Protein 7NDY (pdb70)

Foldseek 3Di:
DPLLCVLLVDDQPFAFCCSQQLCHPQLSVLCVVVVRGGVVVLLVVCVVVVLDLVVSLVCSCVRRVRDNVSSCSRSSSSVSSVVVPD/DVLLVVLQPDPQPFAFCCSAQLCHPQLSVQCVVVPCGGVVSLLVVCVVVVLDLVVSLVVSCVRRVRDPVSSVRRSVSSVSNVVPPD/DCPPADQVRLVVLCVVVVPDDDGDDPVCVVVSVVVSVVVVVD

B-factor: mean 15.75, std 7.9, range [5.92, 67.35]

Organism: Homo sapiens (NCBI:txid9606)

Solvent-accessible surface area: 10554 Å² total

Nearest PDB structures (foldseek):
  7ndy-assembly1_G  TM=1.024E+00  e=4.308E-06  Homo sapiens
  6rpr-assembly1_G  TM=9.792E-01  e=1.943E-05  Homo sapiens
  6ghd-assembly2_H  TM=9.646E-01  e=2.242E-05  Homo sapiens
  2odg-assembly1_C  TM=9.484E-01  e=1.683E-05  Homo sapiens
  1jei-assembly1_A  TM=8.655E-01  e=8.152E-05  unclassified

InterPro domains:
  IPR004122 Barrier- to-autointegration factor, BAF [PF02961] (1-88)
  IPR004122 Barrier- to-autointegration factor, BAF [SM01023] (1-88)
  IPR036617 Barrier-to-autointegration factor, BAF superfamily [G3DSA:1.10.150.40] (2-89)
  IPR036617 Barrier-to-autointegration factor, BAF superfamily [SSF47798] (1-89)
  IPR051387 Barrier-to-autointegration factor [PTHR47507] (1-89)

Radius of gyration: 16.82 Å; Cα contacts (8 Å, |Δi|>4): 313; chains: 3; bounding box: 40×41×42 Å

Sequence (214 aa):
TQKHRRDFVAEPMGEKPVGSSLAGIGEVLGKKLEERGFDKAYVVLGQFLVLKKDEDLFREWLKKDDTAGANAKQSRDAFGALREWADAFLTQKHRDFVAEPMGEKPVGSSLAGIGEEVLGKKLEERGFDKAYVVLGQFLVLKKDEDLFREWLKDTAGANAKQSRDAFGALREWADAFLNYADLSDTELTTLLRRYNNIPHGPVVGSTRRLYEKKIFEYETQ

Structure (mmCIF, N/CA/C/O backbone):
data_7NDY
#
_entry.id   7NDY
#
_cell.length_a   33.05
_cell.length_b   40.628
_cell.length_c   43.224
_cell.angle_alpha   69.51
_cell.angle_beta   69.68
_cell.angle_gamma   85.03
#
_symmetry.space_group_name_H-M   'P 1'
#
loop_
_entity.id
_entity.type
_entity.pdbx_description
1 polymer 'Barrier-to-autointegration factor, N-terminally processed'
2 polymer Emerin
3 non-polymer '4-(2-HYDROXYETHYL)-1-PIPERAZINE ETHANESULFONIC ACID'
4 water water
#
loop_
_atom_site.group_PDB
_atom_site.id
_atom_site.type_symbol
_atom_site.label_atom_id
_atom_site.label_alt_id
_atom_site.label_comp_id
_atom_site.label_asym_id
_atom_site.label_entity_id
_atom_site.label_seq_id
_atom_site.pdbx_PDB_ins_code
_atom_site.Cartn_x
_atom_site.Cartn_y
_atom_site.Cartn_z
_atom_site.occupancy
_atom_site.B_iso_or_equiv
_atom_site.auth_seq_id
_atom_site.auth_comp_id
_atom_site.auth_asym_id
_atom_site.auth_atom_id
_atom_site.pdbx_PDB_model_num
ATOM 1 N N . THR A 1 2 ? -10.706 -24.5 -12.251 1 25.27 2 THR A N 1
ATOM 2 C CA . THR A 1 2 ? -9.731 -25.48 -12.73 1 24.78 2 THR A CA 1
ATOM 3 C C . THR A 1 2 ? -8.619 -24.845 -13.576 1 23.43 2 THR A C 1
ATOM 4 O O . THR A 1 2 ? -8.775 -23.728 -14.097 1 22.51 2 THR A O 1
ATOM 29 N N . GLN A 1 5 ? -9.681 -24.271 -17.218 1 17.34 5 GLN A N 1
ATOM 30 C CA . GLN A 1 5 ? -10.563 -23.104 -17.291 1 16.68 5 GLN A CA 1
ATOM 31 C C . GLN A 1 5 ? -9.785 -21.794 -17.176 1 14.7 5 GLN A C 1
ATOM 32 O O . GLN A 1 5 ? -10.059 -20.861 -17.933 1 14.68 5 GLN A O 1
ATOM 38 N N . LYS A 1 6 ? -8.806 -21.717 -16.261 1 13.25 6 LYS A N 1
ATOM 39 C CA . LYS A 1 6 ? -7.999 -20.495 -16.12 1 12.81 6 LYS A CA 1
ATOM 40 C C . LYS A 1 6 ? -7.181 -20.24 -17.375 1 10.91 6 LYS A C 1
ATOM 41 O O . LYS A 1 6 ? -7.046 -19.089 -17.797 1 10.33 6 LYS A O 1
ATOM 47 N N . HIS A 1 7 ? -6.635 -21.312 -17.971 1 10.53 7 HIS A N 1
ATOM 48 C CA . HIS A 1 7 ? -5.856 -21.196 -19.201 1 10.34 7 HIS A CA 1
ATOM 49 C C . HIS A 1 7 ? -6.772 -20.714 -20.33 1 10.95 7 HIS A C 1
ATOM 50 O O . HIS A 1 7 ? -6.442 -19.766 -21.031 1 11.42 7 HIS A O 1
ATOM 57 N N . ARG A 1 8 ? -7.921 -21.36 -20.499 1 10.59 8 ARG A N 1
ATOM 58 C CA A ARG A 1 8 ? -8.876 -20.983 -21.54 0.5 11.89 8 ARG A CA 1
ATOM 59 C CA B ARG A 1 8 ? -8.869 -20.988 -21.549 0.5 11.54 8 ARG A CA 1
ATOM 60 C C . ARG A 1 8 ? -9.323 -19.531 -21.384 1 12.64 8 ARG A C 1
ATOM 61 O O . ARG A 1 8 ? -9.292 -18.777 -22.351 1 13.52 8 ARG A O 1
ATOM 76 N N . ASP A 1 9 ? -9.669 -19.119 -20.158 1 12.86 9 ASP A N 1
ATOM 77 C CA . ASP A 1 9 ? -10.089 -17.729 -19.921 1 13.14 9 ASP A CA 1
ATOM 78 C C . ASP A 1 9 ? -8.98 -16.726 -20.166 1 13.02 9 ASP A C 1
ATOM 79 O O . ASP A 1 9 ? -9.248 -15.62 -20.647 1 12.51 9 ASP A O 1
ATOM 84 N N . PHE A 1 10 ? -7.73 -17.106 -19.857 1 12.26 10 PHE A N 1
ATOM 85 C CA . PHE A 1 10 ? -6.617 -16.187 -20.055 1 11.92 10 PHE A CA 1
ATOM 86 C C . PHE A 1 10 ? -6.275 -15.972 -21.528 1 11.62 10 PHE A C 1
ATOM 87 O O . PHE A 1 10 ? -6.031 -14.834 -21.968 1 10.98 10 PHE A O 1
ATOM 95 N N . VAL A 1 11 ? -6.233 -17.065 -22.301 1 11.45 11 VAL A N 1
ATOM 96 C CA . VAL A 1 11 ? -5.88 -16.998 -23.717 1 12.37 11 VAL A CA 1
ATOM 97 C C . VAL A 1 11 ? -7.05 -16.487 -24.611 1 12.55 11 VAL A C 1
ATOM 98 O O . VAL A 1 11 ? -6.834 -16.15 -25.765 1 12.99 11 VAL A O 1
ATOM 102 N N . ALA A 1 12 ? -8.269 -16.414 -24.077 1 12.02 12 ALA A N 1
ATOM 103 C CA . ALA A 1 12 ? -9.445 -16.033 -24.85 1 12.6 12 ALA A CA 1
ATOM 104 C C . ALA A 1 12 ? -9.531 -14.596 -25.228 1 12.4 12 ALA A C 1
ATOM 105 O O . ALA A 1 12 ? -10.364 -14.263 -26.074 1 13.39 12 ALA A O 1
ATOM 107 N N . GLU A 1 13 ? -8.8 -13.709 -24.524 1 11.19 13 GLU A N 1
ATOM 108 C CA . GLU A 1 13 ? -9.014 -12.29 -24.724 1 11.39 13 GLU A CA 1
ATOM 109 C C . GLU A 1 13 ? -7.794 -11.457 -24.328 1 11.1 13 GLU A C 1
ATOM 110 O O . GLU A 1 13 ? -6.899 -11.953 -23.657 1 10.37 13 GLU A O 1
ATOM 116 N N . PRO A 1 14 ? -7.709 -10.179 -24.743 1 12.01 14 PRO A N 1
ATOM 117 C CA . PRO A 1 14 ? -6.601 -9.324 -24.251 1 12.09 14 PRO A CA 1
ATOM 118 C C . PRO A 1 14 ? -6.563 -9.32 -22.722 1 11.72 14 PRO A C 1
ATOM 119 O O . PRO A 1 14 ? -7.627 -9.392 -22.089 1 12.14 14 PRO A O 1
ATOM 123 N N . MET A 1 15 ? -5.364 -9.303 -22.125 1 10.56 15 MET A N 1
ATOM 124 C CA . MET A 1 15 ? -5.246 -9.364 -20.682 1 10.26 15 MET A CA 1
ATOM 125 C C . MET A 1 15 ? -5.463 -8.02 -19.982 1 11.01 15 MET A C 1
ATOM 126 O O . MET A 1 15 ? -5.905 -8.008 -18.848 1 10.47 15 MET A O 1
ATOM 131 N N . GLY A 1 16 ? -5.185 -6.903 -20.663 1 11.48 16 GLY A N 1
ATOM 132 C CA . GLY A 1 16 ? -5.355 -5.562 -20.109 1 11.54 16 GLY A CA 1
ATOM 133 C C . GLY A 1 16 ? -4.743 -5.399 -18.734 1 12.05 16 GLY A C 1
ATOM 134 O O . GLY A 1 16 ? -3.559 -5.7 -18.53 1 12.17 16 GLY A O 1
ATOM 135 N N . GLU A 1 17 ? -5.581 -5.046 -17.772 1 11.68 17 GLU A N 1
ATOM 136 C CA . GLU A 1 17 ? -5.154 -4.844 -16.402 1 11.93 17 GLU A CA 1
ATOM 137 C C . GLU A 1 17 ? -5.448 -6.055 -15.502 1 11.39 17 GLU A C 1
ATOM 138 O O . GLU A 1 17 ? -5.538 -5.892 -14.29 1 10.92 17 GLU A O 1
ATOM 144 N N . LYS A 1 18 ? -5.567 -7.266 -16.076 1 10.69 18 LYS A N 1
ATOM 145 C CA . LYS A 1 18 ? -5.828 -8.468 -15.262 1 10.4 18 LYS A CA 1
ATOM 146 C C . LYS A 1 18 ? -4.713 -8.688 -14.251 1 11.07 18 LYS A C 1
ATOM 147 O O . LYS A 1 18 ? -3.55 -8.453 -14.565 1 10.14 18 LYS A O 1
ATOM 153 N N . PRO A 1 19 ? -5.065 -9.089 -13.02 1 11.8 19 PRO A N 1
ATOM 154 C CA . PRO A 1 19 ? -4.025 -9.311 -12.005 1 11.81 19 PRO A CA 1
ATOM 155 C C . PRO A 1 19 ? -3.19 -10.546 -12.344 1 11.38 19 PRO A C 1
ATOM 156 O O . PRO A 1 19 ? -3.609 -11.393 -13.139 1 11.25 19 PRO A O 1
ATOM 160 N N . VAL A 1 20 ? -1.998 -10.648 -11.739 1 11.01 20 VAL A N 1
ATOM 161 C CA . VAL A 1 20 ? -1.105 -11.772 -12.008 1 11.03 20 VAL A CA 1
ATOM 162 C C . VAL A 1 20 ? -1.766 -13.138 -11.705 1 10.94 20 VAL A C 1
ATOM 163 O O . VAL A 1 20 ? -1.528 -14.109 -12.413 1 11.06 20 VAL A O 1
ATOM 167 N N . GLY A 1 21 ? -2.677 -13.162 -10.739 1 10.42 21 GLY A N 1
ATOM 168 C CA . GLY A 1 21 ? -3.419 -14.365 -10.37 1 10.84 21 GLY A CA 1
ATOM 169 C C . GLY A 1 21 ? -4.349 -14.922 -11.434 1 10.95 21 GLY A C 1
ATOM 170 O O . GLY A 1 21 ? -4.801 -16.064 -11.314 1 11.49 21 GLY A O 1
ATOM 171 N N . SER A 1 22 ? -4.646 -14.148 -12.484 1 9.45 22 SER A N 1
ATOM 172 C CA A SER A 1 22 ? -5.482 -14.634 -13.593 0.5 9.23 22 SER A CA 1
ATOM 173 C CA B SER A 1 22 ? -5.481 -14.639 -13.591 0.5 9.62 22 SER A CA 1
ATOM 174 C C . SER A 1 22 ? -4.702 -15.617 -14.482 1 9.71 22 SER A C 1
ATOM 175 O O . SER A 1 22 ? -5.304 -16.376 -15.228 1 10.64 22 SER A O 1
ATOM 180 N N . LEU A 1 23 ? -3.368 -15.573 -14.429 1 9.9 23 LEU A N 1
ATOM 181 C CA . LEU A 1 23 ? -2.513 -16.441 -15.221 1 10.89 23 LEU A CA 1
ATOM 182 C C . LEU A 1 23 ? -2.65 -17.847 -14.689 1 10.47 23 LEU A C 1
ATOM 183 O O . LEU A 1 23 ? -2.481 -18.06 -13.481 1 9.95 23 LEU A O 1
ATOM 188 N N . ALA A 1 24 ? -2.902 -18.843 -15.584 1 10.4 24 ALA A N 1
ATOM 189 C CA . ALA A 1 24 ? -2.97 -20.25 -15.169 1 10.42 24 ALA A CA 1
ATOM 190 C C . ALA A 1 24 ? -1.628 -20.63 -14.508 1 10.28 24 ALA A C 1
ATOM 191 O O . ALA A 1 24 ? -0.594 -20.094 -14.913 1 9.75 24 ALA A O 1
ATOM 193 N N . GLY A 1 25 ? -1.674 -21.446 -13.465 1 10.42 25 GLY A N 1
ATOM 194 C CA . GLY A 1 25 ? -0.478 -21.815 -12.72 1 11 25 GLY A CA 1
ATOM 195 C C . GLY A 1 25 ? -0.109 -20.861 -11.609 1 11.22 25 GLY A C 1
ATOM 196 O O . GLY A 1 25 ? 0.75 -21.199 -10.786 1 11.63 25 GLY A O 1
ATOM 197 N N . ILE A 1 26 ? -0.716 -19.647 -11.574 1 10.29 26 ILE A N 1
ATOM 198 C CA . ILE A 1 26 ? -0.404 -18.664 -10.535 1 10.66 26 ILE A CA 1
ATOM 199 C C . ILE A 1 26 ? -1.467 -18.697 -9.45 1 12.36 26 ILE A C 1
ATOM 200 O O . ILE A 1 26 ? -2.501 -18.046 -9.569 1 12.52 26 ILE A O 1
ATOM 205 N N . GLY A 1 27 ? -1.242 -19.536 -8.444 1 13.38 27 GLY A N 1
ATOM 206 C CA . GLY A 1 27 ? -2.166 -19.623 -7.321 1 14.82 27 GLY A CA 1
ATOM 207 C C . GLY A 1 27 ? -1.902 -18.532 -6.288 1 16.07 27 GLY A C 1
ATOM 208 O O . GLY A 1 27 ? -1.191 -17.56 -6.566 1 16.55 27 GLY A O 1
ATOM 209 N N . GLU A 1 28 ? -2.446 -18.693 -5.069 1 16.32 28 GLU A N 1
ATOM 210 C CA . GLU A 1 28 ? -2.272 -17.712 -3.99 1 16.63 28 GLU A CA 1
ATOM 211 C C . GLU A 1 28 ? -0.79 -17.475 -3.61 1 16.05 28 GLU A C 1
ATOM 212 O O . GLU A 1 28 ? -0.354 -16.319 -3.541 1 15.67 28 GLU A O 1
ATOM 218 N N . VAL A 1 29 ? -0.021 -18.55 -3.379 1 16.28 29 VAL A N 1
ATOM 219 C CA . VAL A 1 29 ? 1.385 -18.449 -2.984 1 16.93 29 VAL A CA 1
ATOM 220 C C . VAL A 1 29 ? 2.255 -17.75 -4.053 1 16.61 29 VAL A C 1
ATOM 221 O O . VAL A 1 29 ? 2.936 -16.765 -3.747 1 16 29 VAL A O 1
ATOM 225 N N . LEU A 1 30 ? 2.205 -18.254 -5.294 1 16.57 30 LEU A N 1
ATOM 226 C CA . LEU A 1 30 ? 2.964 -17.707 -6.432 1 17.35 30 LEU A CA 1
ATOM 227 C C . LEU A 1 30 ? 2.553 -16.284 -6.754 1 16.99 30 LEU A C 1
ATOM 228 O O . LEU A 1 30 ? 3.398 -15.471 -7.125 1 17.76 30 LEU A O 1
ATOM 233 N N . GLY A 1 31 ? 1.259 -16.009 -6.673 1 15.68 31 GLY A N 1
ATOM 234 C CA . GLY A 1 31 ? 0.723 -14.683 -6.944 1 15.48 31 GLY A CA 1
ATOM 235 C C . GLY A 1 31 ? 1.247 -13.689 -5.928 1 14.99 31 GLY A C 1
ATOM 236 O O . GLY A 1 31 ? 1.645 -12.583 -6.286 1 15.14 31 GLY A O 1
ATOM 237 N N . LYS A 1 32 ? 1.259 -14.09 -4.653 1 14.37 32 LYS A N 1
ATOM 238 C CA . LYS A 1 32 ? 1.777 -13.208 -3.594 1 14.68 32 LYS A CA 1
ATOM 239 C C . LYS A 1 32 ? 3.293 -12.956 -3.74 1 13.96 32 LYS A C 1
ATOM 240 O O . LYS A 1 32 ? 3.731 -11.819 -3.601 1 14.59 32 LYS A O 1
ATOM 246 N N . LYS A 1 33 ? 4.081 -13.991 -4.078 1 12.35 33 LYS A N 1
ATOM 247 C CA . LYS A 1 33 ? 5.523 -13.824 -4.284 1 11.57 33 LYS A CA 1
ATOM 248 C C . LYS A 1 33 ? 5.767 -12.914 -5.497 1 10.89 33 LYS A C 1
ATOM 249 O O . LYS A 1 33 ? 6.598 -12.008 -5.419 1 10.32 33 LYS A O 1
ATOM 255 N N . LEU A 1 34 ? 5.037 -13.166 -6.603 1 9.95 34 LEU A N 1
ATOM 256 C CA . LEU A 1 34 ? 5.132 -12.359 -7.826 1 9.47 34 LEU A CA 1
ATOM 257 C C . LEU A 1 34 ? 4.769 -10.901 -7.519 1 10.44 34 LEU A C 1
ATOM 258 O O . LEU A 1 34 ? 5.53 -10.006 -7.866 1 10.29 34 LEU A O 1
ATOM 263 N N . GLU A 1 35 ? 3.703 -10.67 -6.742 1 11.55 35 GLU A N 1
ATOM 264 C CA . GLU A 1 35 ? 3.306 -9.321 -6.335 1 12.62 35 GLU A CA 1
ATOM 265 C C . GLU A 1 35 ? 4.411 -8.65 -5.485 1 12.87 35 GLU A C 1
ATOM 266 O O . GLU A 1 35 ? 4.709 -7.485 -5.708 1 13.23 35 GLU A O 1
ATOM 272 N N . GLU A 1 36 ? 5.065 -9.401 -4.593 1 13.01 36 GLU A N 1
ATOM 273 C CA . GLU A 1 36 ? 6.168 -8.868 -3.774 1 13.41 36 GLU A CA 1
ATOM 274 C C . GLU A 1 36 ? 7.365 -8.439 -4.661 1 12.75 36 GLU A C 1
ATOM 275 O O . GLU A 1 36 ? 8.021 -7.435 -4.38 1 12.92 36 GLU A O 1
ATOM 281 N N . ARG A 1 37 ? 7.58 -9.143 -5.777 1 11.75 37 ARG A N 1
ATOM 282 C CA . ARG A 1 37 ? 8.648 -8.791 -6.707 1 11.64 37 ARG A CA 1
ATOM 283 C C . ARG A 1 37 ? 8.297 -7.632 -7.657 1 12.02 37 ARG A C 1
ATOM 284 O O . ARG A 1 37 ? 9.152 -7.192 -8.414 1 12.74 37 ARG A O 1
ATOM 292 N N . GLY A 1 38 ? 7.056 -7.177 -7.642 1 11.78 38 GLY A N 1
ATOM 293 C CA . GLY A 1 38 ? 6.621 -6.074 -8.49 1 11.9 38 GLY A CA 1
ATOM 294 C C . GLY A 1 38 ? 5.769 -6.485 -9.675 1 11.47 38 GLY A C 1
ATOM 295 O O . GLY A 1 38 ? 5.422 -5.632 -10.501 1 11.22 38 GLY A O 1
ATOM 296 N N . PHE A 1 39 ? 5.462 -7.805 -9.787 1 11.4 39 PHE A N 1
ATOM 297 C CA . PHE A 1 39 ? 4.63 -8.386 -10.838 1 11.7 39 PHE A CA 1
ATOM 298 C C . PHE A 1 39 ? 3.181 -8.395 -10.339 1 12.68 39 PHE A C 1
ATOM 299 O O . PHE A 1 39 ? 2.667 -9.436 -9.928 1 12.94 39 PHE A O 1
ATOM 307 N N . ASP A 1 40 ? 2.56 -7.208 -10.316 1 12.4 40 ASP A N 1
ATOM 308 C CA . ASP A 1 40 ? 1.193 -7.026 -9.834 1 13.28 40 ASP A CA 1
ATOM 309 C C . ASP A 1 40 ? 0.171 -7.459 -10.877 1 12.57 40 ASP A C 1
ATOM 310 O O . ASP A 1 40 ? -0.853 -8.047 -10.529 1 12.68 40 ASP A O 1
ATOM 315 N N . LYS A 1 41 ? 0.465 -7.194 -12.15 1 10.7 41 LYS A N 1
ATOM 316 C CA . LYS A 1 41 ? -0.447 -7.514 -13.239 1 10.03 41 LYS A CA 1
ATOM 317 C C . LYS A 1 41 ? 0.106 -8.604 -14.136 1 9.26 41 LYS A C 1
ATOM 318 O O . LYS A 1 41 ? 1.321 -8.718 -14.292 1 9.07 41 LYS A O 1
ATOM 324 N N . ALA A 1 42 ? -0.777 -9.34 -14.828 1 8.28 42 ALA A N 1
ATOM 325 C CA . ALA A 1 42 ? -0.326 -10.4 -15.728 1 8.08 42 ALA A CA 1
ATOM 326 C C . ALA A 1 42 ? 0.623 -9.848 -16.816 1 7.69 42 ALA A C 1
ATOM 327 O O . ALA A 1 42 ? 1.597 -10.52 -17.149 1 8.68 42 ALA A O 1
ATOM 329 N N . TYR A 1 43 ? 0.397 -8.6 -17.282 1 7.15 43 TYR A N 1
ATOM 330 C CA . TYR A 1 43 ? 1.254 -8.006 -18.308 1 8.17 43 TYR A CA 1
ATOM 331 C C . TYR A 1 43 ? 2.7 -7.883 -17.87 1 8.4 43 TYR A C 1
ATOM 332 O O . TYR A 1 43 ? 3.565 -7.877 -18.734 1 9.48 43 TYR A O 1
ATOM 341 N N . VAL A 1 44 ? 2.967 -7.695 -16.568 1 7.78 44 VAL A N 1
ATOM 342 C CA . VAL A 1 44 ? 4.368 -7.58 -16.118 1 7.9 44 VAL A CA 1
ATOM 343 C C . VAL A 1 44 ? 5.09 -8.923 -16.329 1 7.7 44 VAL A C 1
ATOM 344 O O . VAL A 1 44 ? 6.251 -8.94 -16.749 1 7.27 44 VAL A O 1
ATOM 348 N N . VAL A 1 45 ? 4.382 -10.035 -16.088 1 7.25 45 VAL A N 1
ATOM 349 C CA . VAL A 1 45 ? 4.946 -11.363 -16.309 1 8.31 45 VAL A CA 1
ATOM 350 C C . VAL A 1 45 ? 5.142 -11.592 -17.802 1 8.57 45 VAL A C 1
ATOM 351 O O . VAL A 1 45 ? 6.168 -12.133 -18.226 1 8.03 45 VAL A O 1
ATOM 355 N N . LEU A 1 46 ? 4.16 -11.135 -18.627 1 8.62 46 LEU A N 1
ATOM 356 C CA . LEU A 1 46 ? 4.265 -11.178 -20.072 1 8.47 46 LEU A CA 1
ATOM 357 C C . LEU A 1 46 ? 5.519 -10.414 -20.517 1 7.5 46 LEU A C 1
ATOM 358 O O . LEU A 1 46 ? 6.292 -10.956 -21.296 1 7.39 46 LEU A O 1
ATOM 363 N N . GLY A 1 47 ? 5.804 -9.266 -19.896 1 7.33 47 GLY A N 1
ATOM 364 C CA . GLY A 1 47 ? 7.018 -8.525 -20.214 1 6.66 47 GLY A CA 1
ATOM 365 C C . GLY A 1 47 ? 8.292 -9.351 -20.069 1 6.28 47 GLY A C 1
ATOM 366 O O . GLY A 1 47 ? 9.124 -9.352 -20.962 1 7.69 47 GLY A O 1
ATOM 367 N N . GLN A 1 48 ? 8.424 -10.093 -18.972 1 6.05 48 GLN A N 1
ATOM 368 C CA . GLN A 1 48 ? 9.593 -10.929 -18.692 1 6.68 48 GLN A CA 1
ATOM 369 C C . GLN A 1 48 ? 9.679 -12.094 -19.691 1 7.75 48 GLN A C 1
ATOM 370 O O . GLN A 1 48 ? 10.741 -12.365 -20.235 1 8.64 48 GLN A O 1
ATOM 376 N N . PHE A 1 49 ? 8.537 -12.681 -20.032 1 6.55 49 PHE A N 1
ATOM 377 C CA . PHE A 1 49 ? 8.434 -13.741 -21.029 1 6.15 49 PHE A CA 1
ATOM 378 C C . PHE A 1 49 ? 8.964 -13.22 -22.383 1 6.46 49 PHE A C 1
ATOM 379 O O . PHE A 1 49 ? 9.766 -13.869 -23.038 1 6.08 49 PHE A O 1
ATOM 387 N N . LEU A 1 50 ? 8.584 -11.992 -22.741 1 6.17 50 LEU A N 1
ATOM 388 C CA . LEU A 1 50 ? 9.05 -11.356 -23.985 1 6.32 50 LEU A CA 1
ATOM 389 C C . LEU A 1 50 ? 10.517 -10.946 -23.94 1 6.32 50 LEU A C 1
ATOM 390 O O . LEU A 1 50 ? 11.234 -11.159 -24.93 1 6.45 50 LEU A O 1
ATOM 395 N N . VAL A 1 51 ? 11 -10.358 -22.825 1 6.66 51 VAL A N 1
ATOM 396 C CA . VAL A 1 51 ? 12.422 -10.034 -22.709 1 8.8 51 VAL A CA 1
ATOM 397 C C . VAL A 1 51 ? 13.285 -11.324 -22.819 1 9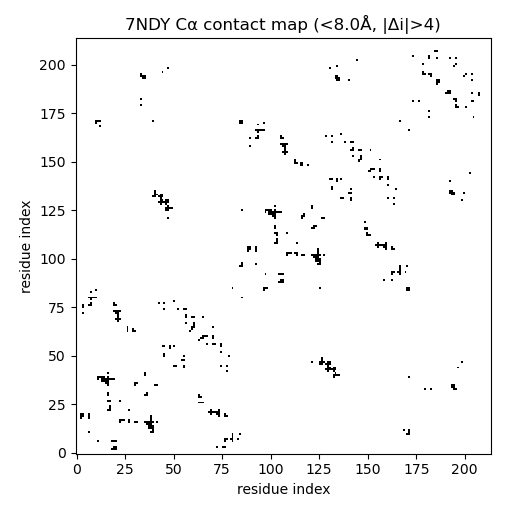.18 51 VAL A C 1
ATOM 398 O O . VAL A 1 51 ? 14.338 -11.309 -23.448 1 9.62 51 VAL A O 1
ATOM 402 N N . LEU A 1 52 ? 12.759 -12.448 -22.321 1 8.84 52 LEU A N 1
ATOM 403 C CA . LEU A 1 52 ? 13.413 -13.754 -22.449 1 9.22 52 LEU A CA 1
ATOM 404 C C . LEU A 1 52 ? 13.166 -14.444 -23.828 1 9.11 52 LEU A C 1
ATOM 405 O O . LEU A 1 52 ? 13.465 -15.634 -24.004 1 8.43 52 LEU A O 1
ATOM 410 N N . LYS A 1 53 ? 12.683 -13.665 -24.817 1 9.44 53 LYS A N 1
ATOM 411 C CA . LYS A 1 53 ? 12.401 -14.056 -26.199 1 10.1 53 LYS A CA 1
ATOM 412 C C . LYS A 1 53 ? 11.547 -15.295 -26.299 1 9.51 53 LYS A C 1
ATOM 413 O O . LYS A 1 53 ? 11.762 -16.138 -27.179 1 9.47 53 LYS A O 1
ATOM 419 N N . LYS A 1 54 ? 10.548 -15.38 -25.396 1 8.83 54 LYS A N 1
ATOM 420 C CA . LYS A 1 54 ? 9.555 -16.445 -25.353 1 9.2 54 LYS A CA 1
ATOM 421 C C . LYS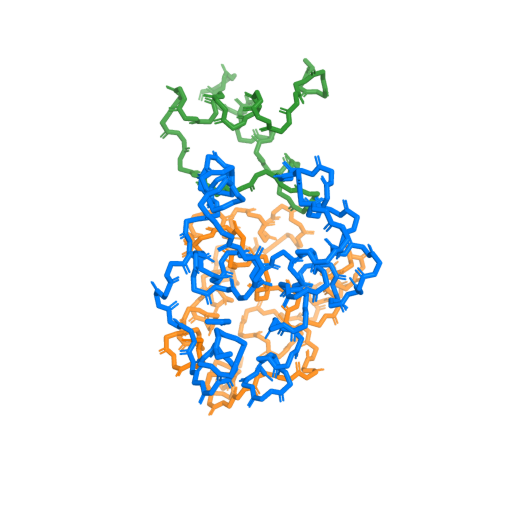 A 1 54 ? 10.173 -17.831 -25.163 1 9.19 54 LYS A C 1
ATOM 422 O O . LYS A 1 54 ? 9.544 -18.819 -25.53 1 9.33 54 LYS A O 1
ATOM 428 N N . ASP A 1 55 ? 11.413 -17.907 -24.626 1 9.09 55 ASP A N 1
ATOM 429 C CA . ASP A 1 55 ? 12.117 -19.181 -24.432 1 9.87 55 ASP A CA 1
ATOM 430 C C . ASP A 1 55 ? 11.545 -19.924 -23.22 1 9.67 55 ASP A C 1
ATOM 431 O O . ASP A 1 55 ? 11.549 -19.384 -22.117 1 10.15 55 ASP A O 1
ATOM 436 N N . GLU A 1 56 ? 11.03 -21.136 -23.435 1 7.96 56 GLU A N 1
ATOM 437 C CA . GLU A 1 56 ? 10.428 -21.92 -22.359 1 7.94 56 GLU A CA 1
ATOM 438 C C . GLU A 1 56 ? 11.4 -22.224 -21.255 1 7.98 56 GLU A C 1
ATOM 439 O O . GLU A 1 56 ? 11.093 -21.965 -20.098 1 7.6 56 GLU A O 1
ATOM 445 N N . ASP A 1 57 ? 12.58 -22.776 -21.594 1 8.02 57 ASP A N 1
ATOM 446 C CA . ASP A 1 57 ? 13.565 -23.127 -20.576 1 9.76 57 ASP A CA 1
ATOM 447 C C . ASP A 1 57 ? 13.949 -21.907 -19.741 1 9.42 57 ASP A C 1
ATOM 448 O O . ASP A 1 57 ? 13.85 -21.982 -18.543 1 9.47 57 ASP A O 1
ATOM 453 N N . LEU A 1 58 ? 14.252 -20.773 -20.385 1 7.93 58 LEU A N 1
ATOM 454 C CA . LEU A 1 58 ? 14.624 -19.571 -19.658 1 8.95 58 LEU A CA 1
ATOM 455 C C . LEU A 1 58 ? 13.523 -19.038 -18.774 1 8.62 58 LEU A C 1
ATOM 456 O O . LEU A 1 58 ? 13.801 -18.592 -17.664 1 9.63 58 LEU A O 1
ATOM 461 N N . PHE A 1 59 ? 12.284 -19.018 -19.277 1 7.74 59 PHE A N 1
ATOM 462 C CA . PHE A 1 59 ? 11.161 -18.478 -18.513 1 6.94 59 PHE A CA 1
ATOM 463 C C . PHE A 1 59 ? 10.837 -19.367 -17.325 1 6.83 59 PHE A C 1
ATOM 464 O O . PHE A 1 59 ? 10.611 -18.876 -16.206 1 6.57 59 PHE A O 1
ATOM 472 N N . ARG A 1 60 ? 10.819 -20.672 -17.563 1 6.18 60 ARG A N 1
ATOM 473 C CA . ARG A 1 60 ? 10.494 -21.62 -16.495 1 6.87 60 ARG A CA 1
ATOM 474 C C . ARG A 1 60 ? 11.557 -21.652 -15.433 1 8.48 60 ARG A C 1
ATOM 475 O O . ARG A 1 60 ? 11.222 -21.596 -14.254 1 9.02 60 ARG A O 1
ATOM 483 N N . GLU A 1 61 ? 12.845 -21.61 -15.817 1 8.98 61 GLU A N 1
ATOM 484 C CA . GLU A 1 61 ? 13.928 -21.564 -14.828 1 9.73 61 GLU A CA 1
ATOM 485 C C . GLU A 1 61 ? 13.822 -20.274 -14.01 1 10.03 61 GLU A C 1
ATOM 486 O O . GLU A 1 61 ? 13.956 -20.324 -12.78 1 10.95 61 GLU A O 1
ATOM 492 N N . TRP A 1 62 ? 13.546 -19.14 -14.69 1 8.5 62 TRP A N 1
ATOM 493 C CA . TRP A 1 62 ? 13.385 -17.854 -14.012 1 9.2 62 TRP A CA 1
ATOM 494 C C . TRP A 1 62 ? 12.225 -17.887 -13.005 1 9.58 62 TRP A C 1
ATOM 495 O O . TRP A 1 62 ? 12.405 -17.42 -11.891 1 9.36 62 TRP A O 1
ATOM 506 N N . LEU A 1 63 ? 11.051 -18.399 -13.399 1 10.5 63 LEU A N 1
ATOM 507 C CA . LEU A 1 63 ? 9.875 -18.453 -12.51 1 11.81 63 LEU A CA 1
ATOM 508 C C . LEU A 1 63 ? 10.091 -19.4 -11.328 1 12.8 63 LEU A C 1
ATOM 509 O O . LEU A 1 63 ? 9.707 -19.087 -10.187 1 12.76 63 LEU A O 1
ATOM 514 N N . LYS A 1 64 ? 10.728 -20.549 -11.587 1 13.19 64 LYS A N 1
ATOM 515 C CA A LYS A 1 64 ? 11.01 -21.495 -10.52 0.5 14.12 64 LYS A CA 1
ATOM 516 C CA B LYS A 1 64 ? 11.024 -21.498 -10.522 0.5 14.34 64 LYS A CA 1
ATOM 517 C C . LYS A 1 64 ? 11.964 -20.889 -9.494 1 15.41 64 LYS A C 1
ATOM 518 O O . LYS A 1 64 ? 11.683 -20.953 -8.312 1 16.53 64 LYS A O 1
ATOM 529 N N . ASP A 1 65 ? 13.07 -20.279 -9.947 1 16.22 65 ASP A N 1
ATOM 530 C CA A ASP A 1 65 ? 14.084 -19.708 -9.061 0.5 17.51 65 ASP A CA 1
ATOM 531 C CA B ASP A 1 65 ? 14.062 -19.731 -9.032 0.5 17.73 65 ASP A CA 1
ATOM 532 C C . ASP A 1 65 ? 13.642 -18.423 -8.354 1 18.79 65 ASP A C 1
ATOM 533 O O . ASP A 1 65 ? 13.917 -18.252 -7.158 1 19.3 65 ASP A O 1
ATOM 542 N N . THR A 1 66 ? 13.013 -17.499 -9.093 1 19.26 66 THR A N 1
ATOM 543 C CA . THR A 1 66 ? 12.644 -16.217 -8.518 1 19.26 66 THR A CA 1
ATOM 544 C C . THR A 1 66 ? 11.339 -16.248 -7.714 1 17.39 66 THR A C 1
ATOM 545 O O . THR A 1 66 ? 11.255 -15.525 -6.724 1 17.31 66 THR A O 1
ATOM 549 N N . ALA A 1 67 ? 10.334 -17.028 -8.13 1 16.56 67 ALA A N 1
ATOM 550 C CA . ALA A 1 67 ? 9.058 -17.018 -7.421 1 17.24 67 ALA A CA 1
ATOM 551 C C . ALA A 1 67 ? 8.689 -18.309 -6.7 1 17.07 67 ALA A C 1
ATOM 552 O O . ALA A 1 67 ? 7.629 -18.357 -6.068 1 18.63 67 ALA A O 1
ATOM 554 N N . GLY A 1 68 ? 9.517 -19.335 -6.793 1 15.72 68 GLY A N 1
ATOM 555 C CA . GLY A 1 68 ? 9.243 -20.593 -6.102 1 15.98 68 GLY A CA 1
ATOM 556 C C . GLY A 1 68 ? 8.247 -21.502 -6.799 1 15.68 68 GLY A C 1
ATOM 557 O O . GLY A 1 68 ? 7.683 -22.423 -6.181 1 15.19 68 GLY A O 1
ATOM 558 N N . ALA A 1 69 ? 8.016 -21.252 -8.091 1 15.1 69 ALA A N 1
ATOM 559 C CA . ALA A 1 69 ? 7.097 -22.076 -8.864 1 14.51 69 ALA A CA 1
ATOM 560 C C . ALA A 1 69 ? 7.662 -23.493 -8.998 1 14.18 69 ALA A C 1
ATOM 561 O O . ALA A 1 69 ? 8.879 -23.667 -9.062 1 14.62 69 ALA A O 1
ATOM 563 N N . ASN A 1 70 ? 6.786 -24.496 -9.021 1 12.79 70 ASN A N 1
ATOM 564 C CA . ASN A 1 70 ? 7.24 -25.864 -9.297 1 12.01 70 ASN A CA 1
ATOM 565 C C . ASN A 1 70 ? 7.18 -26.1 -10.839 1 11.46 70 ASN A C 1
ATOM 566 O O . ASN A 1 70 ? 6.801 -25.173 -11.57 1 12.19 70 ASN A O 1
ATOM 571 N N . ALA A 1 71 ? 7.546 -27.297 -11.343 1 10.31 71 ALA A N 1
ATOM 572 C CA . ALA A 1 71 ? 7.52 -27.557 -12.793 1 9.43 71 ALA A CA 1
ATOM 573 C C . ALA A 1 71 ? 6.121 -27.373 -13.414 1 9.11 71 ALA A C 1
ATOM 574 O O . ALA A 1 71 ? 5.991 -26.677 -14.422 1 8.58 71 ALA A O 1
ATOM 576 N N . LYS A 1 72 ? 5.079 -27.943 -12.794 1 8.46 72 LYS A N 1
ATOM 577 C CA . LYS A 1 72 ? 3.714 -27.823 -13.287 1 8.79 72 LYS A CA 1
ATOM 578 C C . LYS A 1 72 ? 3.221 -26.387 -13.348 1 8.2 72 LYS A C 1
ATOM 579 O O . LYS A 1 72 ? 2.69 -25.962 -14.383 1 8.85 72 LYS A O 1
ATOM 585 N N . GLN A 1 73 ? 3.416 -25.62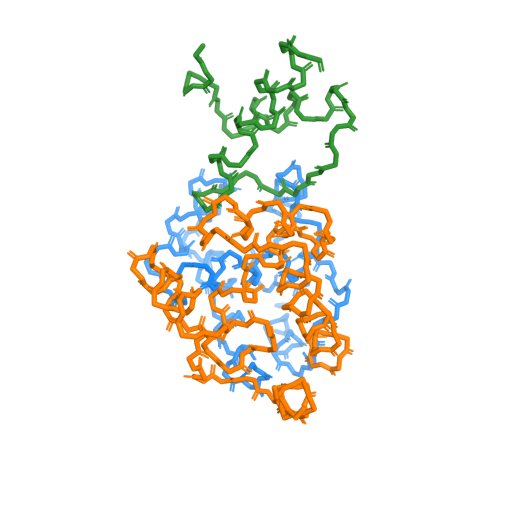6 -12.255 1 7.31 73 GLN A N 1
ATOM 586 C CA . GLN A 1 73 ? 2.994 -24.235 -12.246 1 7.57 73 GLN A CA 1
ATOM 587 C C . GLN A 1 73 ? 3.719 -23.415 -13.3 1 8.09 73 GLN A C 1
ATOM 588 O O . GLN A 1 73 ? 3.071 -22.603 -13.962 1 8.17 73 GLN A O 1
ATOM 594 N N . SER A 1 74 ? 5.054 -23.611 -13.458 1 7.92 74 SER A N 1
ATOM 595 C CA . SER A 1 74 ? 5.786 -22.822 -14.442 1 8.89 74 SER A CA 1
ATOM 596 C C . SER A 1 74 ? 5.346 -23.197 -15.869 1 9.14 74 SER A C 1
ATOM 597 O O . SER A 1 74 ? 5.253 -22.328 -16.716 1 10.45 74 SER A O 1
ATOM 600 N N . ARG A 1 75 ? 5.057 -24.476 -16.116 1 9.04 75 ARG A N 1
ATOM 601 C CA . ARG A 1 75 ? 4.558 -24.928 -17.421 1 9.8 75 ARG A CA 1
ATOM 602 C C . ARG A 1 75 ? 3.183 -24.312 -17.709 1 10.46 75 ARG A C 1
ATOM 603 O O . ARG A 1 75 ? 2.954 -23.817 -18.805 1 11.2 75 ARG A O 1
ATOM 611 N N . ASP A 1 76 ? 2.264 -24.331 -16.729 1 9.45 76 ASP A N 1
ATOM 612 C CA . ASP A 1 76 ? 0.926 -23.751 -16.922 1 9.35 76 ASP A CA 1
ATOM 613 C C . ASP A 1 76 ? 0.999 -22.248 -17.214 1 8.38 76 ASP A C 1
ATOM 614 O O . ASP A 1 76 ? 0.307 -21.755 -18.111 1 8.31 76 ASP A O 1
ATOM 619 N N . ALA A 1 77 ? 1.845 -21.518 -16.467 1 8.24 77 ALA A N 1
ATOM 620 C CA . ALA A 1 77 ? 2 -20.066 -16.674 1 9.11 77 ALA A CA 1
ATOM 621 C C . ALA A 1 77 ? 2.689 -19.775 -17.997 1 9.3 77 ALA A C 1
ATOM 622 O O . ALA A 1 77 ? 2.304 -18.842 -18.717 1 9.56 77 ALA A O 1
ATOM 624 N N . PHE A 1 78 ? 3.695 -20.585 -18.338 1 8.78 78 PHE A N 1
ATOM 625 C CA . PHE A 1 78 ? 4.402 -20.414 -19.605 1 8.96 78 PHE A CA 1
ATOM 626 C C . PHE A 1 78 ? 3.431 -20.629 -20.785 1 8.75 78 PHE A C 1
ATOM 627 O O . PHE A 1 78 ? 3.439 -19.842 -21.736 1 8.57 78 PHE A O 1
ATOM 635 N N . GLY A 1 79 ? 2.641 -21.695 -20.693 1 8.36 79 GLY A N 1
ATOM 636 C CA . GLY A 1 79 ? 1.679 -22.085 -21.714 1 8.61 79 GLY A CA 1
ATOM 637 C C . GLY A 1 79 ? 0.614 -21.046 -21.956 1 9.16 79 GLY A C 1
ATOM 638 O O . GLY A 1 79 ? 0.273 -20.752 -23.103 1 9.49 79 GLY A O 1
ATOM 639 N N . ALA A 1 80 ? 0.109 -20.449 -20.867 1 9.31 80 ALA A N 1
ATOM 640 C CA . ALA A 1 80 ? -0.905 -19.416 -20.983 1 9.83 80 ALA A CA 1
ATOM 641 C C . ALA A 1 80 ? -0.311 -18.194 -21.704 1 9.11 80 ALA A C 1
ATOM 642 O O . ALA A 1 80 ? -0.99 -17.577 -22.525 1 8.67 80 ALA A O 1
ATOM 644 N N . LEU A 1 81 ? 0.932 -17.818 -21.374 1 8.58 81 LEU A N 1
ATOM 645 C CA . LEU A 1 81 ? 1.557 -16.641 -22 1 8.32 81 LEU A CA 1
ATOM 646 C C . LEU A 1 81 ? 1.938 -16.911 -23.442 1 8.65 81 LEU A C 1
ATOM 647 O O . LEU A 1 81 ? 1.772 -16.044 -24.314 1 8.59 81 LEU A O 1
ATOM 652 N N . ARG A 1 82 ? 2.42 -18.121 -23.727 1 8.28 82 ARG A N 1
ATOM 653 C CA . ARG A 1 82 ? 2.804 -18.479 -25.086 1 8.6 82 ARG A CA 1
ATOM 654 C C . ARG A 1 82 ? 1.581 -18.469 -25.987 1 8.78 82 ARG A C 1
ATOM 655 O O . ARG A 1 82 ? 1.614 -17.841 -27.041 1 9.37 82 ARG A O 1
ATOM 663 N N . GLU A 1 83 ? 0.477 -19.088 -25.52 1 7.86 83 GLU A N 1
ATOM 664 C CA . GLU A 1 83 ? -0.722 -19.144 -26.353 1 8.63 83 GLU A CA 1
ATOM 665 C C . GLU A 1 83 ? -1.383 -17.799 -26.452 1 8.79 83 GLU A C 1
ATOM 666 O O . GLU A 1 83 ? -1.925 -17.491 -27.507 1 9.87 83 GLU A O 1
ATOM 672 N N . TRP A 1 84 ? -1.295 -16.956 -25.392 1 8.26 84 TRP A N 1
ATOM 673 C CA . TRP A 1 84 ? -1.849 -15.613 -25.464 1 8.87 84 TRP A CA 1
ATOM 674 C C . TRP A 1 84 ? -1.077 -14.809 -26.52 1 9.63 84 TRP A C 1
ATOM 675 O O . TRP A 1 84 ? -1.701 -14.138 -27.34 1 9.08 84 TRP A O 1
ATOM 686 N N . ALA A 1 85 ? 0.267 -14.885 -26.51 1 10.03 85 ALA A N 1
ATOM 687 C CA . ALA A 1 85 ? 1.064 -14.123 -27.481 1 11 85 ALA A CA 1
ATOM 688 C C . ALA A 1 85 ? 0.817 -14.601 -28.908 1 12.16 85 ALA A C 1
ATOM 689 O O . ALA A 1 85 ? 0.773 -13.792 -29.829 1 11.98 85 ALA A O 1
ATOM 691 N N . ASP A 1 86 ? 0.615 -15.909 -29.091 1 12.89 86 ASP A N 1
ATOM 692 C CA . ASP A 1 86 ? 0.286 -16.462 -30.402 1 14.18 86 ASP A CA 1
ATOM 693 C C . ASP A 1 86 ? -1.026 -15.875 -30.922 1 14.19 86 ASP A C 1
ATOM 694 O O . ASP A 1 86 ? -1.143 -15.585 -32.1 1 15.1 86 ASP A O 1
ATOM 699 N N . ALA A 1 87 ? -1.995 -15.653 -30.035 1 13.46 87 ALA A N 1
ATOM 700 C CA . ALA A 1 87 ? -3.285 -15.105 -30.435 1 13.68 87 ALA A CA 1
ATOM 701 C C . ALA A 1 87 ? -3.338 -13.59 -30.583 1 13.44 87 ALA A C 1
ATOM 702 O O . ALA A 1 87 ? -4.144 -13.096 -31.385 1 14.64 87 ALA A O 1
ATOM 704 N N . PHE A 1 88 ? -2.576 -12.837 -29.771 1 12.18 88 PHE A N 1
ATOM 705 C CA . PHE A 1 88 ? -2.751 -11.391 -29.737 1 12.6 88 PHE A CA 1
ATOM 706 C C . PHE A 1 88 ? -1.547 -10.501 -29.994 1 13.96 88 PHE A C 1
ATOM 707 O O . PHE A 1 88 ? -1.753 -9.326 -30.289 1 14.11 88 PHE A O 1
ATOM 715 N N . LEU A 1 89 ? -0.319 -10.991 -29.833 1 14.88 89 LEU A N 1
ATOM 716 C CA . LEU A 1 89 ? 0.862 -10.128 -29.918 1 16.26 89 LEU A CA 1
ATOM 717 C C . LEU A 1 89 ? 1.34 -9.823 -31.34 1 16.76 89 LEU A C 1
ATOM 718 O O . LEU A 1 89 ? 1.435 -10.75 -32.162 1 17.01 89 LEU A O 1
ATOM 724 N N . THR B 1 2 ? 10.427 10.668 -40.403 1 22.67 2 THR B N 1
ATOM 725 C CA . THR B 1 2 ? 9.246 9.883 -40.822 1 22.56 2 THR B CA 1
ATOM 726 C C . THR B 1 2 ? 8.506 9.323 -39.61 1 20.72 2 THR B C 1
ATOM 727 O O . THR B 1 2 ? 7.815 8.31 -39.72 1 20.56 2 THR B O 1
ATOM 752 N N . GLN B 1 5 ? 4.549 8.643 -39.611 1 11.97 5 GLN B N 1
ATOM 753 C CA . GLN B 1 5 ? 4.227 7.464 -40.442 1 11.96 5 GLN B CA 1
ATOM 754 C C . GLN B 1 5 ? 4.566 6.182 -39.65 1 11.75 5 GLN B C 1
ATOM 755 O O . GLN B 1 5 ? 3.77 5.238 -39.59 1 13.22 5 GLN B O 1
ATOM 761 N N . LYS B 1 6 ? 5.754 6.163 -39.034 1 10.55 6 LYS B N 1
ATOM 762 C CA . LYS B 1 6 ? 6.19 4.985 -38.283 1 10.64 6 LYS B CA 1
ATOM 763 C C . LYS B 1 6 ? 5.283 4.718 -37.105 1 11.26 6 LYS B C 1
ATOM 764 O O . LYS B 1 6 ? 4.947 3.567 -36.842 1 12.35 6 LYS B O 1
ATOM 770 N N . HIS B 1 7 ? 4.859 5.786 -36.411 1 10.43 7 HIS B N 1
ATOM 771 C CA . HIS B 1 7 ? 3.967 5.648 -35.264 1 10.93 7 HIS B CA 1
ATOM 772 C C . HIS B 1 7 ? 2.615 5.068 -35.703 1 11.06 7 HIS B C 1
ATOM 773 O O . HIS B 1 7 ? 2.122 4.113 -35.094 1 11.05 7 HIS B O 1
ATOM 780 N N . ARG B 1 8 ? 2.018 5.643 -36.746 1 11.05 8 ARG B N 1
ATOM 781 C CA . ARG B 1 8 ? 0.714 5.217 -37.271 1 11.61 8 ARG B CA 1
ATOM 782 C C . ARG B 1 8 ? 0.728 3.748 -37.649 1 11.91 8 ARG B C 1
ATOM 783 O O . ARG B 1 8 ? -0.159 2.991 -37.235 1 13.2 8 ARG B O 1
ATOM 791 N N . ASP B 1 9 ? 1.767 3.331 -38.379 1 10.06 9 ASP B N 1
ATOM 792 C CA . ASP B 1 9 ? 1.852 1.936 -38.811 1 10.63 9 ASP B CA 1
ATOM 793 C C . ASP B 1 9 ? 2.113 1.001 -37.638 1 10.09 9 ASP B C 1
ATOM 794 O O . ASP B 1 9 ? 1.649 -0.14 -37.654 1 10.69 9 ASP B O 1
ATOM 799 N N . PHE B 1 10 ? 2.861 1.471 -36.621 1 8.77 10 PHE B N 1
ATOM 800 C CA . PHE B 1 10 ? 3.183 0.617 -35.481 1 8.83 10 PHE B CA 1
ATOM 801 C C . PHE B 1 10 ? 1.977 0.327 -34.607 1 8.44 10 PHE B C 1
ATOM 802 O O . PHE B 1 10 ? 1.802 -0.804 -34.129 1 8.75 10 PHE B O 1
ATOM 810 N N . VAL B 1 11 ? 1.168 1.341 -34.345 1 8 11 VAL B N 1
ATOM 811 C CA . VAL B 1 11 ? 0.029 1.199 -33.44 1 8.55 11 VAL B CA 1
ATOM 812 C C . VAL B 1 11 ? -1.202 0.574 -34.059 1 8.78 11 VAL B C 1
ATOM 813 O O . VAL B 1 11 ? -2.16 0.312 -33.345 1 8.96 11 VAL B O 1
ATOM 817 N N . ALA B 1 12 ? -1.203 0.365 -35.367 1 9.33 12 ALA B N 1
ATOM 818 C CA . ALA B 1 12 ? -2.351 -0.124 -36.113 1 10.53 12 ALA B CA 1
ATOM 819 C C . ALA B 1 12 ? -2.629 -1.593 -35.981 1 10.93 12 ALA B C 1
ATOM 820 O O . ALA B 1 12 ? -3.767 -1.998 -36.208 1 11.68 12 ALA B O 1
ATOM 822 N N . GLU B 1 13 ? -1.598 -2.404 -35.796 1 10.17 13 GLU B N 1
ATOM 823 C CA . GLU B 1 13 ? -1.778 -3.856 -35.802 1 10.71 13 GLU B CA 1
ATOM 824 C C . GLU B 1 13 ? -0.933 -4.505 -34.726 1 10.83 13 GLU B C 1
ATOM 825 O O . GLU B 1 13 ? 0.052 -3.9 -34.278 1 10.89 13 GLU B O 1
ATOM 831 N N . PRO B 1 14 ? -1.227 -5.78 -34.355 1 11.17 14 PRO B N 1
ATOM 832 C CA . PRO B 1 14 ? -0.305 -6.521 -33.472 1 10.87 14 PRO B CA 1
ATOM 833 C C . PRO B 1 14 ? 1.102 -6.53 -34.102 1 10.84 14 PRO B C 1
ATOM 834 O O . PRO B 1 14 ? 1.232 -6.519 -35.342 1 11.36 14 PRO B O 1
ATOM 838 N N . MET B 1 15 ? 2.148 -6.416 -33.27 1 9.75 15 MET B N 1
ATOM 839 C CA . MET B 1 15 ? 3.494 -6.266 -33.794 1 9.05 15 MET B CA 1
ATOM 840 C C . MET B 1 15 ? 4.125 -7.54 -34.295 1 9 15 MET B C 1
ATOM 841 O O . MET B 1 15 ? 5.087 -7.468 -35.034 1 8.7 15 MET B O 1
ATOM 846 N N . GLY B 1 16 ? 3.647 -8.705 -33.861 1 8.95 16 GLY B N 1
ATOM 847 C CA . GLY B 1 16 ? 4.209 -9.991 -34.283 1 9.98 16 GLY B CA 1
ATOM 848 C C . GLY B 1 16 ? 5.727 -10.044 -34.247 1 10.73 16 GLY B C 1
ATOM 849 O O . GLY B 1 16 ? 6.342 -9.679 -33.23 1 11.58 16 GLY B O 1
ATOM 850 N N . GLU B 1 17 ? 6.335 -10.375 -35.389 1 9.95 17 GLU B N 1
ATOM 851 C CA . GLU B 1 17 ? 7.782 -10.473 -35.509 1 10.56 17 GLU B CA 1
ATOM 852 C C . GLU B 1 17 ? 8.46 -9.218 -36.078 1 10.61 17 GLU B C 1
ATOM 853 O O . GLU B 1 17 ? 9.573 -9.344 -36.606 1 11.3 17 GLU B O 1
ATOM 859 N N . LYS B 1 18 ? 7.844 -8.011 -35.954 1 9.79 18 LYS B N 1
ATOM 860 C CA . LYS B 1 18 ? 8.484 -6.808 -36.495 1 9.67 18 LYS B CA 1
ATOM 861 C C . LYS B 1 18 ? 9.835 -6.554 -35.847 1 9.76 18 LYS B C 1
ATOM 862 O O . LYS B 1 18 ? 10.021 -6.847 -34.674 1 9.13 18 LYS B O 1
ATOM 868 N N . PRO B 1 19 ? 10.802 -6.04 -36.616 1 11 19 PRO B N 1
ATOM 869 C CA . PRO B 1 19 ? 12.106 -5.699 -36.02 1 10.87 19 PRO B CA 1
ATOM 870 C C . PRO B 1 19 ? 11.976 -4.444 -35.158 1 9.86 19 PRO B C 1
ATOM 871 O O . PRO B 1 19 ? 10.988 -3.704 -35.272 1 9.25 19 PRO B O 1
ATOM 875 N N . VAL B 1 20 ? 12.985 -4.159 -34.322 1 9.54 20 VAL B N 1
ATOM 876 C CA . VAL B 1 20 ? 12.935 -2.965 -33.466 1 9.78 20 VAL B CA 1
ATOM 877 C C . VAL B 1 20 ? 12.808 -1.651 -34.223 1 9.61 20 VAL B C 1
ATOM 878 O O . VAL B 1 20 ? 12.226 -0.697 -33.707 1 10.49 20 VAL B O 1
ATOM 882 N N . GLY B 1 21 ? 13.361 -1.611 -35.427 1 9.93 21 GLY B N 1
ATOM 883 C CA . GLY B 1 21 ? 13.32 -0.44 -36.296 1 10.64 21 GLY B CA 1
ATOM 884 C C . GLY B 1 21 ? 11.919 -0.032 -36.741 1 10.57 21 GLY B C 1
ATOM 885 O O . GLY B 1 21 ? 11.749 1.035 -37.338 1 11.91 21 GLY B O 1
ATOM 886 N N . SER B 1 22 ? 10.904 -0.879 -36.473 1 9.64 22 SER B N 1
ATOM 887 C CA A SER B 1 22 ? 9.507 -0.579 -36.797 0.5 9.79 22 SER B CA 1
ATOM 888 C CA B SER B 1 22 ? 9.523 -0.548 -36.818 0.5 10.46 22 SER B CA 1
ATOM 889 C C . SER B 1 22 ? 8.92 0.474 -35.835 1 10.77 22 SER B C 1
ATOM 890 O O . SER B 1 22 ? 7.924 1.127 -36.153 1 11.4 22 SER B O 1
ATOM 895 N N . LEU B 1 23 ? 9.524 0.622 -34.661 1 10.99 23 LEU B N 1
ATOM 896 C CA . LEU B 1 23 ? 9.064 1.543 -33.648 1 12.97 23 LEU B CA 1
ATOM 897 C C . LEU B 1 23 ? 9.404 2.962 -34.03 1 12.59 23 LEU B C 1
ATOM 898 O O . LEU B 1 23 ? 10.559 3.244 -34.379 1 12.66 23 LEU B O 1
ATOM 903 N N . ALA B 1 24 ? 8.448 3.901 -33.831 1 11.57 24 ALA B N 1
ATOM 904 C CA . ALA B 1 24 ? 8.699 5.339 -34.017 1 11.03 24 ALA B CA 1
ATOM 905 C C . ALA B 1 24 ? 9.865 5.719 -33.061 1 10.49 24 ALA B C 1
ATOM 906 O O . ALA B 1 24 ? 9.944 5.151 -31.993 1 10.04 24 ALA B O 1
ATOM 908 N N . GLY B 1 25 ? 10.796 6.525 -33.514 1 11.06 25 GLY B N 1
ATOM 909 C CA . GLY B 1 25 ? 11.942 6.922 -32.714 1 12.14 25 GLY B CA 1
ATOM 910 C C . GLY B 1 25 ? 13.156 6.032 -32.862 1 12.52 25 GLY B C 1
ATOM 911 O O . GLY B 1 25 ? 14.262 6.452 -32.52 1 13.98 25 GLY B O 1
ATOM 912 N N . ILE B 1 26 ? 12.967 4.789 -33.341 1 10.89 26 ILE B N 1
ATOM 913 C CA . ILE B 1 26 ? 14.06 3.862 -33.483 1 10.68 26 ILE B CA 1
ATOM 914 C C . ILE B 1 26 ? 14.55 3.869 -34.911 1 10.96 26 ILE B C 1
ATOM 915 O O . ILE B 1 26 ? 14.107 3.056 -35.753 1 9.75 26 ILE B O 1
ATOM 920 N N . GLY B 1 27 ? 15.459 4.808 -35.168 1 11.53 27 GLY B N 1
ATOM 921 C CA . GLY B 1 27 ? 16.105 4.925 -36.467 1 12.52 27 GLY B CA 1
ATOM 922 C C . GLY B 1 27 ? 17.218 3.907 -36.655 1 13.07 27 GLY B C 1
ATOM 923 O O . GLY B 1 27 ? 17.366 2.986 -35.853 1 13.8 27 GLY B O 1
ATOM 924 N N . GLU B 1 28 ? 18.017 4.077 -37.702 1 11.82 28 GLU B N 1
ATOM 925 C CA A GLU B 1 28 ? 19.089 3.141 -38.021 0.5 12.39 28 GLU B CA 1
ATOM 926 C CA B GLU B 1 28 ? 19.104 3.164 -38.048 0.5 12.32 28 GLU B CA 1
ATOM 927 C C . GLU B 1 28 ? 20.138 2.984 -36.925 1 12.55 28 GLU B C 1
ATOM 928 O O . GLU B 1 28 ? 20.542 1.848 -36.631 1 12.78 28 GLU B O 1
ATOM 939 N N . VAL B 1 29 ? 20.581 4.1 -36.315 1 12.06 29 VAL B N 1
ATOM 940 C CA . VAL B 1 29 ? 21.602 4.053 -35.265 1 12.22 29 VAL B CA 1
ATOM 941 C C . VAL B 1 29 ? 21.085 3.326 -34.029 1 11.74 29 VAL B C 1
ATOM 942 O O . VAL B 1 29 ? 21.702 2.368 -33.572 1 11.2 29 VAL B O 1
ATOM 946 N N . LEU B 1 30 ? 19.912 3.735 -33.554 1 11.32 30 LEU B N 1
ATOM 947 C CA . LEU B 1 30 ? 19.27 3.139 -32.392 1 11.56 30 LEU B CA 1
ATOM 948 C C . LEU B 1 30 ? 18.896 1.685 -32.61 1 11.78 30 LEU B C 1
ATOM 949 O O . LEU B 1 30 ? 19.047 0.894 -31.687 1 12.86 30 LEU B O 1
ATOM 954 N N . GLY B 1 31 ? 18.36 1.353 -33.776 1 10.91 31 GLY B N 1
ATOM 955 C CA . GLY B 1 31 ? 17.931 -0.015 -34.048 1 11.58 31 GLY B CA 1
ATOM 956 C C . GLY B 1 31 ? 19.092 -0.989 -34.041 1 12.26 31 GLY B C 1
ATOM 957 O O . GLY B 1 31 ? 19.015 -2.077 -33.445 1 12.57 31 GLY B O 1
ATOM 958 N N . LYS B 1 32 ? 20.2 -0.57 -34.678 1 11.63 32 LYS B N 1
ATOM 959 C CA . LYS B 1 32 ? 21.406 -1.375 -34.76 1 11.38 32 LYS B CA 1
ATOM 960 C C . LYS B 1 32 ? 21.952 -1.591 -33.346 1 11.29 32 LYS B C 1
ATOM 961 O O . LYS B 1 32 ? 22.204 -2.72 -32.957 1 10.81 32 LYS B O 1
ATOM 967 N N . LYS B 1 33 ? 21.999 -0.527 -32.537 1 10.98 33 LYS B N 1
ATOM 968 C CA . LYS B 1 33 ? 22.467 -0.63 -31.164 1 10.79 33 LYS B CA 1
ATOM 969 C C . LYS B 1 33 ? 21.562 -1.539 -30.312 1 10.15 33 LYS B C 1
ATOM 970 O O . LYS B 1 33 ? 22.082 -2.413 -29.608 1 9.2 33 LYS B O 1
ATOM 976 N N . LEU B 1 34 ? 20.223 -1.401 -30.437 1 9.5 34 LEU B N 1
ATOM 977 C CA . LEU B 1 34 ? 19.307 -2.284 -29.695 1 9.73 34 LEU B CA 1
ATOM 978 C C . LEU B 1 34 ? 19.513 -3.748 -30.086 1 10.13 34 LEU B C 1
ATOM 979 O O . LEU B 1 34 ? 19.528 -4.625 -29.207 1 10.62 34 LEU B O 1
ATOM 984 N N . GLU B 1 35 ? 19.693 -4.016 -31.385 1 9.71 35 GLU B N 1
ATOM 985 C CA . GLU B 1 35 ? 19.893 -5.391 -31.861 1 10.51 35 GLU B CA 1
ATOM 986 C C . GLU B 1 35 ? 21.223 -5.933 -31.348 1 11.94 35 GLU B C 1
ATOM 987 O O . GLU B 1 35 ? 21.284 -7.085 -30.943 1 12.96 35 GLU B O 1
ATOM 993 N N . GLU B 1 36 ? 22.262 -5.095 -31.299 1 12.26 36 GLU B N 1
ATOM 994 C CA . GLU B 1 36 ? 23.561 -5.514 -30.772 1 13.05 36 GLU B CA 1
ATOM 995 C C . GLU B 1 36 ? 23.495 -5.818 -29.27 1 13.37 36 GLU B C 1
ATOM 996 O O . GLU B 1 36 ? 24.292 -6.635 -28.785 1 13.35 36 GLU B O 1
ATOM 1002 N N . ARG B 1 37 ? 22.59 -5.138 -28.521 1 13.26 37 ARG B N 1
ATOM 1003 C CA . ARG B 1 37 ? 22.405 -5.406 -27.094 1 13.9 37 ARG B CA 1
ATOM 1004 C C . ARG B 1 37 ? 21.483 -6.616 -26.829 1 15.57 37 ARG B C 1
ATOM 1005 O O . ARG B 1 37 ? 21.299 -6.971 -25.669 1 16.87 37 ARG B O 1
ATOM 1013 N N . GLY B 1 38 ? 20.875 -7.2 -27.856 1 14.67 38 GLY B N 1
ATOM 1014 C CA . GLY B 1 38 ? 19.996 -8.348 -27.685 1 14.99 38 GLY B CA 1
ATOM 1015 C C . GLY B 1 38 ? 18.505 -8.05 -27.733 1 14.99 38 GLY B C 1
ATOM 1016 O O . GLY B 1 38 ? 17.7 -8.926 -27.439 1 15.87 38 GLY B O 1
ATOM 1017 N N . PHE B 1 39 ? 18.11 -6.813 -28.052 1 14.06 39 PHE B N 1
ATOM 1018 C CA . PHE B 1 39 ? 16.699 -6.454 -28.164 1 14.14 39 PHE B CA 1
ATOM 1019 C C . PHE B 1 39 ? 16.47 -6.471 -29.646 1 15.17 39 PHE B C 1
ATOM 1020 O O . PHE B 1 39 ? 16.547 -5.427 -30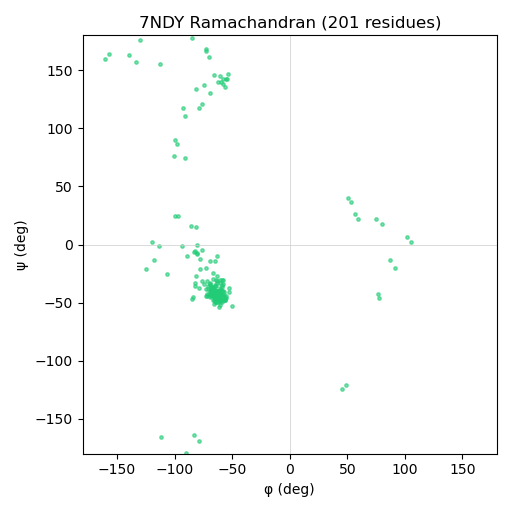.288 1 15.41 39 PHE B O 1
ATOM 1028 N N . ASP B 1 40 ? 16.357 -7.679 -30.212 1 15.51 40 ASP B N 1
ATOM 1029 C CA . ASP B 1 40 ? 16.365 -7.875 -31.646 1 17.37 40 ASP B CA 1
ATOM 1030 C C . ASP B 1 40 ? 15.018 -7.809 -32.337 1 16.41 40 ASP B C 1
ATOM 1031 O O . ASP B 1 40 ? 15.003 -7.804 -33.557 1 18.35 40 ASP B O 1
ATOM 1036 N N . LYS B 1 41 ? 13.908 -7.786 -31.609 1 13.13 41 LYS B N 1
ATOM 1037 C CA . LYS B 1 41 ? 12.586 -7.66 -32.217 1 11.71 41 LYS B CA 1
ATOM 1038 C C . LYS B 1 41 ? 11.817 -6.601 -31.43 1 9.3 41 LYS B C 1
ATOM 1039 O O . LYS B 1 41 ? 12.097 -6.393 -30.246 1 8.33 41 LYS B O 1
ATOM 1045 N N . ALA B 1 42 ? 10.792 -5.966 -32.046 1 8.72 42 ALA B N 1
ATOM 1046 C CA . ALA B 1 42 ? 9.997 -4.972 -31.326 1 8.88 42 ALA B CA 1
ATOM 1047 C C . ALA B 1 42 ? 9.336 -5.569 -30.084 1 8.58 42 ALA B C 1
ATOM 1048 O O . ALA B 1 42 ? 9.307 -4.889 -29.065 1 8.86 42 ALA B O 1
ATOM 1050 N N . TYR B 1 43 ? 8.921 -6.85 -30.13 1 8.43 43 TYR B N 1
ATOM 1051 C CA . TYR B 1 43 ? 8.282 -7.464 -28.95 1 8.92 43 TYR B CA 1
ATOM 1052 C C . TYR B 1 43 ? 9.227 -7.544 -27.736 1 8.38 43 TYR B C 1
ATOM 1053 O O . TYR B 1 43 ? 8.756 -7.567 -26.59 1 8.21 43 TYR B O 1
ATOM 1062 N N . VAL B 1 44 ? 10.543 -7.613 -27.984 1 7.72 44 VAL B N 1
ATOM 1063 C CA . VAL B 1 44 ? 11.52 -7.651 -26.896 1 7.74 44 VAL B CA 1
ATOM 1064 C C . VAL B 1 44 ? 11.526 -6.277 -26.205 1 7.22 44 VAL B C 1
ATOM 1065 O O . VAL B 1 44 ? 11.551 -6.202 -24.976 1 7.42 44 VAL B O 1
ATOM 1069 N N . VAL B 1 45 ? 11.499 -5.187 -26.999 1 5.92 45 VAL B N 1
ATOM 1070 C CA . VAL B 1 45 ? 11.41 -3.83 -26.453 1 6.23 45 VAL B CA 1
ATOM 1071 C C . VAL B 1 45 ? 10.046 -3.625 -25.775 1 6.87 45 VAL B C 1
ATOM 1072 O O . VAL B 1 45 ? 9.973 -3.005 -24.719 1 7.27 45 VAL B O 1
ATOM 1076 N N . LEU B 1 46 ? 8.949 -4.172 -26.34 1 7.76 46 LEU B N 1
ATOM 1077 C CA . LEU B 1 46 ? 7.632 -4.138 -25.679 1 7.98 46 LEU B CA 1
ATOM 1078 C C . LEU B 1 46 ? 7.757 -4.828 -24.286 1 7.34 46 LEU B C 1
ATOM 1079 O O . LEU B 1 46 ? 7.303 -4.282 -23.265 1 6.83 46 LEU B O 1
ATOM 1084 N N . GLY B 1 47 ? 8.44 -5.969 -24.254 1 6.22 47 GLY B N 1
ATOM 1085 C CA . GLY B 1 47 ? 8.683 -6.712 -23.021 1 6.88 47 GLY B CA 1
ATOM 1086 C C . GLY B 1 47 ? 9.349 -5.836 -21.975 1 6.64 47 GLY B C 1
ATOM 1087 O O . GLY B 1 47 ? 8.871 -5.765 -20.85 1 6.64 47 GLY B O 1
ATOM 1088 N N . GLN B 1 48 ? 10.351 -5.061 -22.401 1 6.41 48 GLN B N 1
ATOM 1089 C CA . GLN B 1 48 ? 11.076 -4.158 -21.503 1 6.65 48 GLN B CA 1
ATOM 1090 C C . GLN B 1 48 ? 10.133 -3.055 -21.016 1 6.37 48 GLN B C 1
ATOM 1091 O O . GLN B 1 48 ? 10.071 -2.804 -19.83 1 7.82 48 GLN B O 1
ATOM 1097 N N . PHE B 1 49 ? 9.38 -2.418 -21.912 1 7.44 49 PHE B N 1
ATOM 1098 C CA . PHE B 1 49 ? 8.356 -1.433 -21.541 1 7.9 49 PHE B CA 1
ATOM 1099 C C . PHE B 1 49 ? 7.369 -2.013 -20.477 1 7.13 49 PHE B C 1
ATOM 1100 O O . PHE B 1 49 ? 7.024 -1.316 -19.517 1 7.05 49 PHE B O 1
ATOM 1108 N N . LEU B 1 50 ? 6.975 -3.284 -20.631 1 6.54 50 LEU B N 1
ATOM 1109 C CA . LEU B 1 50 ? 6.051 -3.965 -19.716 1 7.01 50 LEU B CA 1
ATOM 1110 C C . LEU B 1 50 ? 6.706 -4.295 -18.368 1 7.35 50 LEU B C 1
ATOM 1111 O O . LEU B 1 50 ? 6.089 -4.055 -17.316 1 7.14 50 LEU B O 1
ATOM 1116 N N . VAL B 1 51 ? 7.96 -4.81 -18.372 1 6.92 51 VAL B N 1
ATOM 1117 C CA . VAL B 1 51 ? 8.649 -5.08 -17.086 1 8.77 51 VAL B CA 1
ATOM 1118 C C . VAL B 1 51 ? 8.947 -3.784 -16.329 1 8.48 51 VAL B C 1
ATOM 1119 O O . VAL B 1 51 ? 9.082 -3.827 -15.117 1 8.92 51 VAL B O 1
ATOM 1123 N N . LEU B 1 52 ? 9.042 -2.641 -17.036 1 7.38 52 LEU B N 1
ATOM 1124 C CA . LEU B 1 52 ? 9.202 -1.296 -16.461 1 7.67 52 LEU B CA 1
ATOM 1125 C C . LEU B 1 52 ? 7.794 -0.696 -16.113 1 7.72 52 LEU B C 1
ATOM 1126 O O . LEU B 1 52 ? 7.674 0.507 -15.936 1 8.39 52 LEU B O 1
ATOM 1131 N N . LYS B 1 53 ? 6.723 -1.539 -16.057 1 8.2 53 LYS B N 1
ATOM 1132 C CA . LYS B 1 53 ? 5.342 -1.182 -15.69 1 9.33 53 LYS B CA 1
ATOM 1133 C C . LYS B 1 53 ? 4.809 -0.015 -16.517 1 9.6 53 LYS B C 1
ATOM 1134 O O . LYS B 1 53 ? 4.111 0.84 -15.984 1 10.15 53 LYS B O 1
ATOM 1140 N N . LYS B 1 54 ? 5.188 0.039 -17.802 1 9.29 54 LYS B N 1
ATOM 1141 C CA . LYS B 1 54 ? 4.776 1.117 -18.724 1 9.73 54 LYS B CA 1
ATOM 1142 C C . LYS B 1 54 ? 5.169 2.5 -18.181 1 9.67 54 LYS B C 1
ATOM 1143 O O . LYS B 1 54 ? 4.526 3.476 -18.527 1 10.91 54 LYS B O 1
ATOM 1149 N N . ASP B 1 55 ? 6.208 2.581 -17.355 1 8.4 55 ASP B N 1
ATOM 1150 C CA . ASP B 1 55 ? 6.65 3.848 -16.788 1 9.51 55 ASP B CA 1
ATOM 1151 C C . ASP B 1 55 ? 7.476 4.634 -17.818 1 9.86 55 ASP B C 1
ATOM 1152 O O . ASP B 1 55 ? 8.558 4.2 -18.2 1 9.96 55 ASP B O 1
ATOM 1157 N N . GLU B 1 56 ? 6.995 5.808 -18.223 1 9.48 56 GLU B N 1
ATOM 1158 C CA . GLU B 1 56 ? 7.712 6.619 -19.202 1 8.6 56 GLU B CA 1
ATOM 1159 C C . GLU B 1 56 ? 9.138 6.96 -18.796 1 9.4 56 GLU B C 1
ATOM 1160 O O . GLU B 1 56 ? 10.043 6.858 -19.62 1 10.32 56 GLU B O 1
ATOM 1166 N N . ASP B 1 57 ? 9.33 7.427 -17.569 1 9.31 57 ASP B N 1
ATOM 1167 C CA . ASP B 1 57 ? 10.639 7.846 -17.122 1 10.32 57 ASP B CA 1
ATOM 1168 C C . ASP B 1 57 ? 11.612 6.673 -17.098 1 10.76 57 ASP B C 1
ATOM 1169 O O . ASP B 1 57 ? 12.709 6.778 -17.656 1 11.3 57 ASP B O 1
ATOM 1174 N N . LEU B 1 58 ? 11.178 5.53 -16.571 1 10 58 LEU B N 1
ATOM 1175 C CA . LEU B 1 58 ? 12.056 4.35 -16.57 1 9.88 58 LEU B CA 1
ATOM 1176 C C . LEU B 1 58 ? 12.395 3.907 -17.992 1 9.28 58 LEU B C 1
ATOM 1177 O O . LEU B 1 58 ? 13.559 3.638 -18.287 1 9.96 58 LEU B O 1
ATOM 1182 N N . PHE B 1 59 ? 11.381 3.834 -18.883 1 8.24 59 PHE B N 1
ATOM 1183 C CA . PHE B 1 59 ? 11.618 3.395 -20.242 1 8.81 59 PHE B CA 1
ATOM 1184 C C . PHE B 1 59 ? 12.57 4.307 -20.989 1 8.3 59 PHE B C 1
ATOM 1185 O O . PHE B 1 59 ? 13.498 3.833 -21.648 1 7.36 59 PHE B O 1
ATOM 1193 N N . ARG B 1 60 ? 12.353 5.606 -20.883 1 9.06 60 ARG B N 1
ATOM 1194 C CA . ARG B 1 60 ? 13.171 6.575 -21.593 1 9.63 60 ARG B CA 1
ATOM 1195 C C . ARG B 1 60 ? 14.604 6.608 -21.062 1 11.52 60 ARG B C 1
ATOM 1196 O O . ARG B 1 60 ? 15.551 6.647 -21.853 1 12.17 60 ARG B O 1
ATOM 1204 N N . GLU B 1 61 ? 14.766 6.451 -19.755 1 12.14 61 GLU B N 1
ATOM 1205 C CA . GLU B 1 61 ? 16.087 6.393 -19.129 1 12.33 61 GLU B CA 1
ATOM 1206 C C . GLU B 1 61 ? 16.81 5.119 -19.596 1 11.96 61 GLU B C 1
ATOM 1207 O O . GLU B 1 61 ? 17.963 5.198 -20.01 1 13.65 61 GLU B O 1
ATOM 1213 N N . TRP B 1 62 ? 16.129 3.961 -19.557 1 10.42 62 TRP B N 1
ATOM 1214 C CA . TRP B 1 62 ? 16.694 2.7 -20.042 1 10.19 62 TRP B CA 1
ATOM 1215 C C . TRP B 1 62 ? 17.135 2.813 -21.531 1 11.03 62 TRP B C 1
ATOM 1216 O O . TRP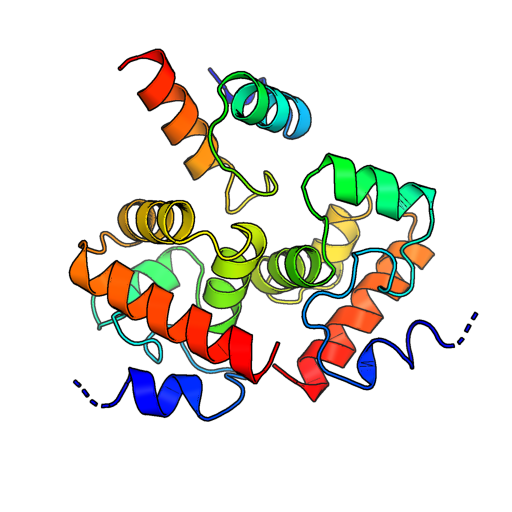 B 1 62 ? 18.196 2.306 -21.898 1 11.26 62 TRP B O 1
ATOM 1227 N N . LEU B 1 63 ? 16.312 3.438 -22.388 1 11.46 63 LEU B N 1
ATOM 1228 C CA . LEU B 1 63 ? 16.623 3.52 -23.821 1 11.79 63 LEU B CA 1
ATOM 1229 C C . LEU B 1 63 ? 17.827 4.409 -24.078 1 12.76 63 LEU B C 1
ATOM 1230 O O . LEU B 1 63 ? 18.658 4.081 -24.919 1 13.79 63 LEU B O 1
ATOM 1235 N N . LYS B 1 64 ? 17.942 5.512 -23.333 1 13.29 64 LYS B N 1
ATOM 1236 C CA . LYS B 1 64 ? 19.083 6.413 -23.421 1 14.77 64 LYS B CA 1
ATOM 1237 C C . LYS B 1 64 ? 20.371 5.682 -22.994 1 15.15 64 LYS B C 1
ATOM 1238 O O . LYS B 1 64 ? 21.426 5.844 -23.619 1 14.92 64 LYS B O 1
ATOM 1244 N N . ASP B 1 65 ? 20.287 4.866 -21.944 1 15.45 65 ASP B N 1
ATOM 1245 C CA . ASP B 1 65 ? 21.457 4.124 -21.466 1 17.15 65 ASP B CA 1
ATOM 1246 C C . ASP B 1 65 ? 21.839 2.957 -22.349 1 17.36 65 ASP B C 1
ATOM 1247 O O . ASP B 1 65 ? 23.013 2.593 -22.421 1 18.74 65 ASP B O 1
ATOM 1252 N N . THR B 1 66 ? 20.852 2.309 -22.952 1 16.44 66 THR B N 1
ATOM 1253 C CA . THR B 1 66 ? 21.096 1.107 -23.765 1 15.94 66 THR B CA 1
ATOM 1254 C C . THR B 1 66 ? 21.494 1.437 -25.195 1 15.45 66 THR B C 1
ATOM 1255 O O . THR B 1 66 ? 22.413 0.818 -25.739 1 15.35 66 THR B O 1
ATOM 1259 N N . ALA B 1 67 ? 20.784 2.376 -25.832 1 14.38 67 ALA B N 1
ATOM 1260 C CA . ALA B 1 67 ? 21.029 2.688 -27.23 1 15.26 67 ALA B CA 1
ATOM 1261 C C . ALA B 1 67 ? 21.452 4.121 -27.522 1 15.2 67 ALA B C 1
ATOM 1262 O O . ALA B 1 67 ? 21.602 4.462 -28.694 1 15.4 67 ALA B O 1
ATOM 1264 N N . GLY B 1 68 ? 21.616 4.958 -26.498 1 14.85 68 GLY B N 1
ATOM 1265 C CA . GLY B 1 68 ? 22.024 6.342 -26.718 1 14.68 68 GLY B CA 1
ATOM 1266 C C . GLY B 1 68 ? 20.937 7.246 -27.255 1 14.03 68 GLY B C 1
ATOM 1267 O O . GLY B 1 68 ? 21.232 8.291 -27.837 1 14.68 68 GLY B O 1
ATOM 1268 N N . ALA B 1 69 ? 19.68 6.879 -27.069 1 13.54 69 ALA B N 1
ATOM 1269 C CA . ALA B 1 69 ? 18.554 7.699 -27.549 1 13.92 69 ALA B CA 1
ATOM 1270 C C . ALA B 1 69 ? 18.54 9.052 -26.887 1 14.71 69 ALA B C 1
ATOM 1271 O O . ALA B 1 69 ? 18.773 9.14 -25.685 1 15.94 69 ALA B O 1
ATOM 1273 N N . ASN B 1 70 ? 18.234 10.093 -27.654 1 14.22 70 ASN B N 1
ATOM 1274 C CA . ASN B 1 70 ? 18.068 11.427 -27.101 1 14.06 70 ASN B CA 1
ATOM 1275 C C . ASN B 1 70 ? 16.59 11.544 -26.584 1 13.18 70 ASN B C 1
ATOM 1276 O O . ASN B 1 70 ? 15.792 10.593 -26.725 1 12.48 70 ASN B O 1
ATOM 1281 N N . ALA B 1 71 ? 16.227 12.689 -25.984 1 12.28 71 ALA B N 1
ATOM 1282 C CA . ALA B 1 71 ? 14.879 12.881 -25.456 1 11.64 71 ALA B CA 1
ATOM 1283 C C . ALA B 1 71 ? 13.774 12.669 -26.507 1 11.81 71 ALA B C 1
ATOM 1284 O O . ALA B 1 71 ? 12.789 11.988 -26.217 1 12.06 71 ALA B O 1
ATOM 1286 N N . LYS B 1 72 ? 13.929 13.24 -27.707 1 11.53 72 LYS B N 1
ATOM 1287 C CA . LYS B 1 72 ? 12.916 13.118 -28.746 1 12.16 72 LYS B CA 1
ATOM 1288 C C . LYS B 1 72 ? 12.701 11.656 -29.194 1 11.92 72 LYS B C 1
ATOM 1289 O O . LYS B 1 72 ? 11.566 11.212 -29.306 1 11.64 72 LYS B O 1
ATOM 1295 N N . GLN B 1 73 ? 13.787 10.937 -29.496 1 11.31 73 GLN B N 1
ATOM 1296 C CA . GLN B 1 73 ? 13.714 9.529 -29.926 1 10.88 73 GLN B CA 1
ATOM 1297 C C . GLN B 1 73 ? 13.022 8.641 -28.866 1 10.67 73 GLN B C 1
ATOM 1298 O O . GLN B 1 73 ? 12.163 7.813 -29.193 1 11.21 73 GLN B O 1
ATOM 1304 N N . SER B 1 74 ? 13.375 8.845 -27.605 1 9.74 74 SER B N 1
ATOM 1305 C CA . SER B 1 74 ? 12.815 8.057 -26.498 1 9.67 74 SER B CA 1
ATOM 1306 C C . SER B 1 74 ? 11.342 8.41 -26.249 1 8.71 74 SER B C 1
ATOM 1307 O O . SER B 1 74 ? 10.534 7.526 -25.964 1 9.24 74 SER B O 1
ATOM 1310 N N . ARG B 1 75 ? 10.976 9.698 -26.427 1 8.44 75 ARG B N 1
ATOM 1311 C CA . ARG B 1 75 ? 9.586 10.108 -26.273 1 8.7 75 ARG B CA 1
ATOM 1312 C C . ARG B 1 75 ? 8.734 9.442 -27.363 1 8.77 75 ARG B C 1
ATOM 1313 O O . ARG B 1 75 ? 7.676 8.901 -27.071 1 9.1 75 ARG B O 1
ATOM 1321 N N . ASP B 1 76 ? 9.242 9.41 -28.594 1 9.83 76 ASP B N 1
ATOM 1322 C CA . ASP B 1 76 ? 8.526 8.789 -29.714 1 10.27 76 ASP B CA 1
ATOM 1323 C C . ASP B 1 76 ? 8.39 7.28 -29.571 1 9.63 76 ASP B C 1
ATOM 1324 O O . ASP B 1 76 ? 7.308 6.739 -29.843 1 9.78 76 ASP B O 1
ATOM 1329 N N . ALA B 1 77 ? 9.471 6.598 -29.153 1 9.04 77 ALA B N 1
ATOM 1330 C CA . ALA B 1 77 ? 9.425 5.127 -28.973 1 8.31 77 ALA B CA 1
ATOM 1331 C C . ALA B 1 77 ? 8.446 4.766 -27.854 1 7.71 77 ALA B C 1
ATOM 1332 O O . ALA B 1 77 ? 7.598 3.884 -28.015 1 7.49 77 ALA B O 1
ATOM 1334 N N . PHE B 1 78 ? 8.501 5.516 -26.757 1 7.27 78 PHE B N 1
ATOM 1335 C CA . PHE B 1 78 ? 7.558 5.297 -25.652 1 8.02 78 PHE B CA 1
ATOM 1336 C C . PHE B 1 78 ? 6.108 5.491 -26.087 1 7.98 78 PHE B C 1
ATOM 1337 O O . PHE B 1 78 ? 5.249 4.706 -25.717 1 7.85 78 PHE B O 1
ATOM 1345 N N . GLY B 1 79 ? 5.823 6.574 -26.805 1 7.79 79 GLY B N 1
ATOM 1346 C CA . GLY B 1 79 ? 4.461 6.874 -27.231 1 7.37 79 GLY B CA 1
ATOM 1347 C C . GLY B 1 79 ? 3.895 5.785 -28.121 1 7.15 79 GLY B C 1
ATOM 1348 O O . GLY B 1 79 ? 2.726 5.417 -27.977 1 7.42 79 GLY B O 1
ATOM 1349 N N . ALA B 1 80 ? 4.738 5.243 -29.015 1 6.37 80 ALA B N 1
ATOM 1350 C CA . ALA B 1 80 ? 4.264 4.181 -29.911 1 7.04 80 ALA B CA 1
ATOM 1351 C C . ALA B 1 80 ? 3.939 2.903 -29.123 1 7.4 80 ALA B C 1
ATOM 1352 O O . ALA B 1 80 ? 2.906 2.277 -29.362 1 8.56 80 ALA B O 1
ATOM 1354 N N . LEU B 1 81 ? 4.784 2.55 -28.15 1 6.44 81 LEU B N 1
ATOM 1355 C CA . LEU B 1 81 ? 4.529 1.364 -27.326 1 6.61 81 LEU B CA 1
ATOM 1356 C C . LEU B 1 81 ? 3.326 1.544 -26.419 1 6.59 81 LEU B C 1
ATOM 1357 O O . LEU B 1 81 ? 2.565 0.6 -26.223 1 7.49 81 LEU B O 1
ATOM 1362 N N . ARG B 1 82 ? 3.155 2.749 -25.858 1 5.96 82 ARG B N 1
ATOM 1363 C CA . ARG B 1 82 ? 2.033 3.023 -24.974 1 7.04 82 ARG B CA 1
ATOM 1364 C C . ARG B 1 82 ? 0.718 2.92 -25.748 1 6.71 82 ARG B C 1
ATOM 1365 O O . ARG B 1 82 ? -0.203 2.272 -25.279 1 7.21 82 ARG B O 1
ATOM 1373 N N . GLU B 1 83 ? 0.635 3.554 -26.924 1 6.49 83 GLU B N 1
ATOM 1374 C CA . GLU B 1 83 ? -0.603 3.539 -27.711 1 7.14 83 GLU B CA 1
ATOM 1375 C C . GLU B 1 83 ? -0.911 2.107 -28.241 1 7.24 83 GLU B C 1
ATOM 1376 O O . GLU B 1 83 ? -2.063 1.654 -28.233 1 7.74 83 GLU B O 1
ATOM 1382 N N . TRP B 1 84 ? 0.124 1.37 -28.629 1 7.09 84 TRP B N 1
ATOM 1383 C CA . TRP B 1 84 ? -0.033 -0.034 -29.04 1 7.71 84 TRP B CA 1
ATOM 1384 C C . TRP B 1 84 ? -0.608 -0.852 -27.863 1 7.33 84 TRP B C 1
ATOM 1385 O O . TRP B 1 84 ? -1.607 -1.546 -28.03 1 6.87 84 TRP B O 1
ATOM 1396 N N . ALA B 1 85 ? -0.002 -0.724 -26.657 1 7.8 85 ALA B N 1
ATOM 1397 C CA . ALA B 1 85 ? -0.44 -1.508 -25.49 1 8.24 85 ALA B CA 1
ATOM 1398 C C . ALA B 1 85 ? -1.89 -1.154 -25.074 1 8.9 85 ALA B C 1
ATOM 1399 O O . ALA B 1 85 ? -2.676 -2.044 -24.744 1 9.46 85 ALA B O 1
ATOM 1401 N N . ASP B 1 86 ? -2.284 0.119 -25.204 1 8.16 86 ASP B N 1
ATOM 1402 C CA . ASP B 1 86 ? -3.685 0.517 -24.913 1 9.84 86 ASP B CA 1
ATOM 1403 C C . ASP B 1 86 ? -4.678 -0.162 -25.882 1 9.82 86 ASP B C 1
ATO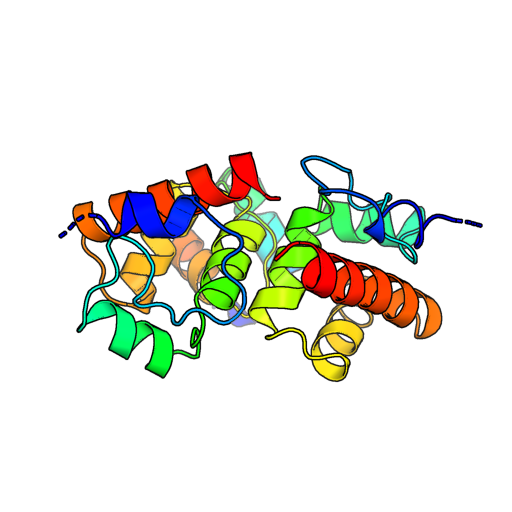M 1404 O O . ASP B 1 86 ? -5.79 -0.52 -25.489 1 10.78 86 ASP B O 1
ATOM 1409 N N . ALA B 1 87 ? -4.239 -0.41 -27.106 1 8.61 87 ALA B N 1
ATOM 1410 C CA . ALA B 1 87 ? -5.103 -1.04 -28.09 1 10.21 87 ALA B CA 1
ATOM 1411 C C . ALA B 1 87 ? -5.131 -2.572 -28.021 1 10.89 87 ALA B C 1
ATOM 1412 O O . ALA B 1 87 ? -6.215 -3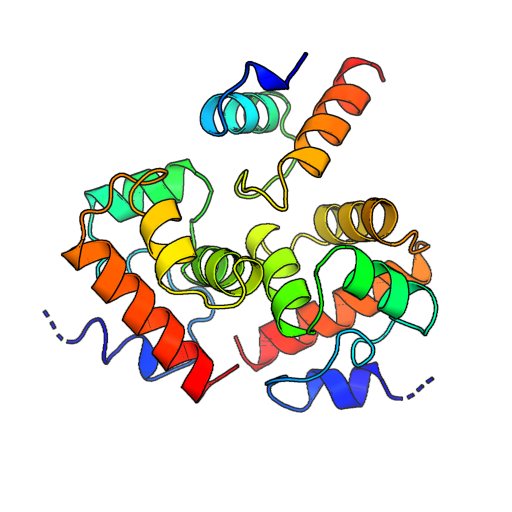.168 -28.079 1 11.9 87 ALA B O 1
ATOM 1414 N N . PHE B 1 88 ? -3.949 -3.219 -27.93 1 9.77 88 PHE B N 1
ATOM 1415 C CA . PHE B 1 88 ? -3.882 -4.658 -28.082 1 10.16 88 PHE B CA 1
ATOM 1416 C C . PHE B 1 88 ? -3.648 -5.48 -26.86 1 10.79 88 PHE B C 1
ATOM 1417 O O . PHE B 1 88 ? -3.965 -6.669 -26.896 1 10.04 88 PHE B O 1
ATOM 1425 N N . LEU B 1 89 ? -3.021 -4.907 -25.825 1 11.63 89 LEU B N 1
ATOM 1426 C CA . LEU B 1 89 ? -2.617 -5.67 -24.662 1 13.39 89 LEU B CA 1
ATOM 1427 C C . LEU B 1 89 ? -3.773 -5.999 -23.744 1 14.18 89 LEU B C 1
ATOM 1428 O O . LEU B 1 89 ? -4.561 -5.084 -23.419 1 14.57 89 LEU B O 1
ATOM 1434 N N . ASN C 2 3 ? 29.164 -1.407 -3.659 1 38.92 3 ASN G N 1
ATOM 1435 C CA . ASN C 2 3 ? 29 -2.515 -4.599 1 39.12 3 ASN G CA 1
ATOM 1436 C C . ASN C 2 3 ? 27.619 -3.141 -4.455 1 38.24 3 ASN G C 1
ATOM 1437 O O . ASN C 2 3 ? 27.4 -3.959 -3.557 1 38.74 3 ASN G O 1
ATOM 1442 N N . TYR C 2 4 ? 26.712 -2.806 -5.37 1 36.66 4 TYR G N 1
ATOM 1443 C CA . TYR C 2 4 ? 25.353 -3.329 -5.343 1 35.77 4 TYR G CA 1
ATOM 1444 C C . TYR C 2 4 ? 25.229 -4.77 -5.833 1 35.09 4 TYR G C 1
ATOM 1445 O O . TYR C 2 4 ? 24.133 -5.317 -5.767 1 35.07 4 TYR G O 1
ATOM 1454 N N . ALA C 2 5 ? 26.318 -5.393 -6.336 1 34.35 5 ALA G N 1
ATOM 1455 C CA . ALA C 2 5 ? 26.242 -6.782 -6.807 1 34.02 5 ALA G CA 1
ATOM 1456 C C . ALA C 2 5 ? 25.923 -7.757 -5.666 1 33.17 5 ALA G C 1
ATOM 1457 O O . ALA C 2 5 ? 25.27 -8.774 -5.891 1 33.5 5 ALA G O 1
ATOM 1459 N N . ASP C 2 6 ? 26.358 -7.442 -4.438 1 32.07 6 ASP G N 1
ATOM 1460 C CA . ASP C 2 6 ? 26.075 -8.297 -3.277 1 31.74 6 ASP G CA 1
ATOM 1461 C C . ASP C 2 6 ? 24.572 -8.293 -2.878 1 29.85 6 ASP G C 1
ATOM 1462 O O . ASP C 2 6 ? 24.137 -9.147 -2.104 1 30.35 6 ASP G O 1
ATOM 1467 N N . LEU C 2 7 ? 23.79 -7.342 -3.398 1 27.49 7 LEU G N 1
ATOM 1468 C CA . LEU C 2 7 ? 22.368 -7.257 -3.093 1 25.64 7 LEU G CA 1
ATOM 1469 C C . LEU C 2 7 ? 21.591 -8.23 -3.962 1 22.67 7 LEU G C 1
ATOM 1470 O O . LEU C 2 7 ? 21.783 -8.256 -5.176 1 22.7 7 LEU G O 1
ATOM 1475 N N . SER C 2 8 ? 20.667 -8.976 -3.359 1 19.94 8 SER G N 1
ATOM 1476 C CA . SER C 2 8 ? 19.771 -9.839 -4.118 1 18.18 8 SER G CA 1
ATOM 1477 C C . SER C 2 8 ? 18.764 -8.946 -4.847 1 16.77 8 SER G C 1
ATOM 1478 O O . SER C 2 8 ? 18.623 -7.762 -4.501 1 17.28 8 SER G O 1
ATOM 1481 N N . ASP C 2 9 ? 17.992 -9.499 -5.792 1 14.73 9 ASP G N 1
ATOM 1482 C CA . ASP C 2 9 ? 16.939 -8.724 -6.476 1 13.67 9 ASP G CA 1
ATOM 1483 C C . ASP C 2 9 ? 15.927 -8.179 -5.442 1 12.37 9 ASP G C 1
ATOM 1484 O O . ASP C 2 9 ? 15.433 -7.053 -5.58 1 11.27 9 ASP G O 1
ATOM 1489 N N . THR C 2 10 ? 15.641 -8.975 -4.392 1 11.87 10 THR G N 1
ATOM 1490 C CA . THR C 2 10 ? 14.76 -8.534 -3.326 1 12.76 10 THR G CA 1
ATOM 1491 C C . THR C 2 10 ? 15.371 -7.357 -2.58 1 12.73 10 THR G C 1
ATOM 1492 O O . THR C 2 10 ? 14.679 -6.379 -2.349 1 13.92 10 THR G O 1
ATOM 1496 N N . GLU C 2 11 ? 16.657 -7.414 -2.266 1 12.39 11 GLU G N 1
ATOM 1497 C CA . GLU C 2 11 ? 17.323 -6.333 -1.542 1 12.68 11 GLU G CA 1
ATOM 1498 C C . GLU C 2 11 ? 17.451 -5.072 -2.386 1 12.34 11 GLU G C 1
ATOM 1499 O O . GLU C 2 11 ? 17.283 -3.97 -1.859 1 12.56 11 GLU G O 1
ATOM 1505 N N . LEU C 2 12 ? 17.662 -5.233 -3.694 1 12.18 12 LEU G N 1
ATOM 1506 C CA . LEU C 2 12 ? 17.712 -4.11 -4.621 1 13.12 12 LEU G CA 1
ATOM 1507 C C . LEU C 2 12 ? 16.317 -3.468 -4.679 1 12.74 12 LEU G C 1
ATOM 1508 O O . LEU C 2 12 ? 16.189 -2.251 -4.533 1 13.15 12 LEU G O 1
ATOM 1513 N N . THR C 2 13 ? 15.263 -4.3 -4.774 1 12.3 13 THR G N 1
ATOM 1514 C CA . THR C 2 13 ? 13.876 -3.813 -4.766 1 12.51 13 THR G CA 1
ATOM 1515 C C . THR C 2 13 ? 13.541 -3.04 -3.481 1 12.94 13 THR G C 1
ATOM 1516 O O . THR C 2 13 ? 12.91 -1.992 -3.53 1 12.19 13 THR G O 1
ATOM 1520 N N . THR C 2 14 ? 14.032 -3.517 -2.342 1 14.08 14 THR G N 1
ATOM 1521 C CA . THR C 2 14 ? 13.817 -2.886 -1.044 1 14.75 14 THR G CA 1
ATOM 1522 C C . THR C 2 14 ? 14.471 -1.512 -0.971 1 14.52 14 THR G C 1
ATOM 1523 O O . THR C 2 14 ? 13.851 -0.575 -0.458 1 14.17 14 THR G O 1
ATOM 1527 N N . LEU C 2 15 ? 15.668 -1.356 -1.555 1 14.84 15 LEU G N 1
ATOM 1528 C CA . LEU C 2 15 ? 16.342 -0.06 -1.594 1 15.75 15 LEU G CA 1
ATOM 1529 C C . LEU C 2 15 ? 15.55 0.911 -2.471 1 14.4 15 LEU G C 1
ATOM 1530 O O . LEU C 2 15 ? 15.358 2.065 -2.088 1 14.7 15 LEU G O 1
ATOM 1535 N N . LEU C 2 16 ? 15.08 0.457 -3.658 1 12.32 16 LEU G N 1
ATOM 1536 C CA . LEU C 2 16 ? 14.298 1.325 -4.541 1 11.04 16 LEU G CA 1
ATOM 1537 C C . LEU C 2 16 ? 13.025 1.81 -3.85 1 11.79 16 LEU G C 1
ATOM 1538 O O . LEU C 2 16 ? 12.668 2.973 -3.991 1 13.28 16 LEU G O 1
ATOM 1543 N N . ARG C 2 17 ? 12.383 0.929 -3.074 1 11.39 17 ARG G N 1
ATOM 1544 C CA . ARG C 2 17 ? 11.16 1.238 -2.339 1 11.84 17 ARG G CA 1
ATOM 1545 C C . ARG C 2 17 ? 11.459 2.213 -1.191 1 12.63 17 ARG G C 1
ATOM 1546 O O . ARG C 2 17 ? 10.757 3.219 -1.023 1 12.52 17 ARG G O 1
ATOM 1554 N N . ARG C 2 18 ? 12.54 1.952 -0.448 1 12.28 18 ARG G N 1
ATOM 1555 C CA . ARG C 2 18 ? 12.964 2.788 0.678 1 12.29 18 ARG G CA 1
ATOM 1556 C C . ARG C 2 18 ? 13.2 4.244 0.206 1 12.52 18 ARG G C 1
ATOM 1557 O O . ARG C 2 18 ? 12.796 5.203 0.859 1 13.8 18 ARG G O 1
ATOM 1565 N N . TYR C 2 19 ? 13.875 4.384 -0.904 1 11.55 19 TYR G N 1
ATOM 1566 C CA . TYR C 2 19 ? 14.185 5.685 -1.481 1 13.11 19 TYR G CA 1
ATOM 1567 C C . TYR C 2 19 ? 13.029 6.318 -2.282 1 13.94 19 TYR G C 1
ATOM 1568 O O . TYR C 2 19 ? 13.221 7.41 -2.823 1 14.25 19 TYR G O 1
ATOM 1577 N N . ASN C 2 20 ? 11.862 5.629 -2.385 1 13.87 20 ASN G N 1
ATOM 1578 C CA A ASN C 2 20 ? 10.686 6.058 -3.143 0.5 14.55 20 ASN G CA 1
ATOM 1579 C CA B ASN C 2 20 ? 10.699 6.128 -3.134 0.5 14.53 20 ASN G CA 1
ATOM 1580 C C . ASN C 2 20 ? 11.046 6.37 -4.607 1 14.75 20 ASN G C 1
ATOM 1581 O O . ASN C 2 20 ? 10.548 7.325 -5.223 1 15.7 20 ASN G O 1
ATOM 1590 N N . ILE C 2 21 ? 11.896 5.515 -5.177 1 13.67 21 ILE G N 1
ATOM 1591 C CA . ILE C 2 21 ? 12.314 5.601 -6.561 1 12.83 21 ILE G CA 1
ATOM 1592 C C . ILE C 2 21 ? 11.342 4.716 -7.295 1 11.94 21 ILE G C 1
ATOM 1593 O O . ILE C 2 21 ? 11.253 3.52 -6.994 1 11.31 21 ILE G O 1
ATOM 1598 N N . PRO C 2 22 ? 10.549 5.281 -8.21 1 11.68 22 PRO G N 1
ATOM 1599 C CA . PRO C 2 22 ? 9.574 4.456 -8.961 1 11.76 22 PRO G CA 1
ATOM 1600 C C . PRO C 2 22 ? 10.272 3.305 -9.682 1 11.78 22 PRO G C 1
ATOM 1601 O O . PRO C 2 22 ? 11.343 3.495 -10.251 1 10.98 22 PRO G O 1
ATOM 1605 N N . HIS C 2 23 ? 9.691 2.111 -9.598 1 11.58 23 HIS G N 1
ATOM 1606 C CA . HIS C 2 23 ? 10.321 0.943 -10.171 1 11.19 23 HIS G CA 1
ATOM 1607 C C . HIS C 2 23 ? 9.347 -0.191 -10.405 1 11.08 23 HIS G C 1
ATOM 1608 O O . HIS C 2 23 ? 8.333 -0.315 -9.723 1 11.84 23 HIS G O 1
ATOM 1615 N N . GLY C 2 24 ? 9.759 -1.086 -11.275 1 10.31 24 GLY G N 1
ATOM 1616 C CA . GLY C 2 24 ? 9.097 -2.357 -11.511 1 10.05 24 GLY G CA 1
ATOM 1617 C C . GLY C 2 24 ? 10.023 -3.468 -11.016 1 10.01 24 GLY G C 1
ATOM 1618 O O . GLY C 2 24 ? 11.046 -3.235 -10.345 1 9.96 24 GLY G O 1
ATOM 1619 N N . PRO C 2 25 ? 9.742 -4.701 -11.41 1 8.98 25 PRO G N 1
ATOM 1620 C CA . PRO C 2 25 ? 10.627 -5.826 -11.051 1 8.43 25 PRO G CA 1
ATOM 1621 C C . PRO C 2 25 ? 12.11 -5.688 -11.413 1 9.06 25 PRO G C 1
ATOM 1622 O O . PRO C 2 25 ? 12.469 -5.101 -12.437 1 9 25 PRO G O 1
ATOM 1626 N N . VAL C 2 26 ? 12.986 -6.257 -10.567 1 9.75 26 VAL G N 1
ATOM 1627 C CA . VAL C 2 26 ? 14.407 -6.329 -10.838 1 9.56 26 VAL G CA 1
ATOM 1628 C C . VAL C 2 26 ? 14.584 -7.67 -11.557 1 9.57 26 VAL G C 1
ATOM 1629 O O . VAL C 2 26 ? 14.399 -8.742 -10.956 1 9.69 26 VAL G O 1
ATOM 1633 N N . VAL C 2 27 ? 14.905 -7.611 -12.847 1 8.63 27 VAL G N 1
ATOM 1634 C CA . VAL C 2 27 ? 15.15 -8.797 -13.676 1 9.17 27 VAL G CA 1
ATOM 1635 C C . VAL C 2 27 ? 16.494 -8.554 -14.391 1 9.58 27 VAL G C 1
ATOM 1636 O O . VAL C 2 27 ? 17.076 -7.457 -14.26 1 10.12 27 VAL G O 1
ATOM 1640 N N . GLY C 2 28 ? 16.985 -9.534 -15.149 1 8.84 28 GLY G N 1
ATOM 1641 C CA . GLY C 2 28 ? 18.235 -9.403 -15.872 1 8.86 28 GLY G CA 1
ATOM 1642 C C . GLY C 2 28 ? 18.312 -8.167 -16.746 1 8.55 28 GLY G C 1
ATOM 1643 O O . GLY C 2 28 ? 19.372 -7.547 -16.826 1 9.33 28 GLY G O 1
ATOM 1644 N N . SER C 2 29 ? 17.187 -7.779 -17.388 1 7.37 29 SER G N 1
ATOM 1645 C CA . SER C 2 29 ? 17.198 -6.602 -18.259 1 7.33 29 SER G CA 1
ATOM 1646 C C . SER C 2 29 ? 17.013 -5.256 -17.526 1 7.57 29 SER G C 1
ATOM 1647 O O . SER C 2 29 ? 17.068 -4.191 -18.167 1 7.01 29 SER G O 1
ATOM 1650 N N . THR C 2 30 ? 16.724 -5.289 -16.208 1 7.92 30 THR G N 1
ATOM 1651 C CA . THR C 2 30 ? 16.536 -4.019 -15.469 1 8.59 30 THR G CA 1
ATOM 1652 C C . THR C 2 30 ? 17.545 -3.794 -14.351 1 10.07 30 THR G C 1
ATOM 1653 O O . THR C 2 30 ? 17.617 -2.681 -13.809 1 10.18 30 THR G O 1
ATOM 1657 N N . ARG C 2 31 ? 18.289 -4.841 -13.967 1 10.77 31 ARG G N 1
ATOM 1658 C CA . ARG C 2 31 ? 19.279 -4.783 -12.896 1 11.4 31 ARG G CA 1
ATOM 1659 C C . ARG C 2 31 ? 20.246 -3.592 -13.064 1 11.6 31 ARG G C 1
ATOM 1660 O O . ARG C 2 31 ? 20.351 -2.754 -12.162 1 11.95 31 ARG G O 1
ATOM 1668 N N . ARG C 2 32 ? 20.876 -3.476 -14.242 1 11.45 32 ARG G N 1
ATOM 1669 C CA . ARG C 2 32 ? 21.822 -2.391 -14.507 1 12.24 32 ARG G CA 1
ATOM 1670 C C . ARG C 2 32 ? 21.199 -1.004 -14.342 1 13.21 32 ARG G C 1
ATOM 1671 O O . ARG C 2 32 ? 21.807 -0.095 -13.764 1 13.65 32 ARG G O 1
ATOM 1679 N N . LEU C 2 33 ? 19.955 -0.869 -14.791 1 12.53 33 LEU G N 1
ATOM 1680 C CA . LEU C 2 33 ? 19.236 0.4 -14.69 1 12.45 33 LEU G CA 1
ATOM 1681 C C . LEU C 2 33 ? 19.017 0.794 -13.219 1 11.29 33 LEU G C 1
ATOM 1682 O O . LEU C 2 33 ? 19.29 1.926 -12.831 1 11.52 33 LEU G O 1
ATOM 1687 N N . TYR C 2 34 ? 18.513 -0.133 -12.411 1 10.3 34 TYR G N 1
ATOM 1688 C CA . TYR C 2 34 ? 18.2 0.156 -11.028 1 9.95 34 TYR G CA 1
ATOM 1689 C C . TYR C 2 34 ? 19.458 0.382 -10.2 1 10.37 34 TYR G C 1
ATOM 1690 O O . TYR C 2 34 ? 19.458 1.241 -9.34 1 9.5 34 TYR G O 1
ATOM 1699 N N . GLU C 2 35 ? 20.556 -0.331 -10.513 1 11.16 35 GLU G N 1
ATOM 1700 C CA . GLU C 2 35 ? 21.82 -0.102 -9.806 1 11.91 35 GLU G CA 1
ATOM 1701 C C . GLU C 2 35 ? 22.343 1.306 -10.133 1 12.83 35 GLU G C 1
ATOM 1702 O O . GLU C 2 35 ? 22.845 2.008 -9.249 1 13.89 35 GLU G O 1
ATOM 1708 N N . LYS C 2 36 ? 22.235 1.718 -11.391 1 12.53 36 LYS G N 1
ATOM 1709 C CA . LYS C 2 36 ? 22.688 3.045 -11.82 1 12.96 36 LYS G CA 1
ATOM 1710 C C . LYS C 2 36 ? 21.852 4.12 -11.135 1 13.28 36 LYS G C 1
ATOM 1711 O O . LYS C 2 36 ? 22.408 5.059 -10.54 1 13.58 36 LYS G O 1
ATOM 1717 N N . LYS C 2 37 ? 20.529 3.922 -11.108 1 12.66 37 LYS G N 1
ATOM 1718 C CA . LYS C 2 37 ? 19.613 4.859 -10.456 1 13.2 37 LYS G CA 1
ATOM 1719 C C . LYS C 2 37 ? 19.886 4.983 -8.954 1 13.6 37 LYS G C 1
ATOM 1720 O O . LYS C 2 37 ? 19.91 6.093 -8.413 1 13.7 37 LYS G O 1
ATOM 1726 N N . ILE C 2 38 ? 20.127 3.851 -8.279 1 13.48 38 ILE G N 1
ATOM 1727 C CA . ILE C 2 38 ? 20.454 3.866 -6.865 1 15.4 38 ILE G CA 1
ATOM 1728 C C . ILE C 2 38 ? 21.759 4.651 -6.621 1 15.12 38 ILE G C 1
ATOM 1729 O O . ILE C 2 38 ? 21.783 5.541 -5.755 1 15.49 38 ILE G O 1
ATOM 1734 N N . PHE C 2 39 ? 22.801 4.376 -7.426 1 14.37 39 PHE G N 1
ATOM 1735 C CA . PHE C 2 39 ? 24.103 5.045 -7.315 1 15.9 39 PHE G CA 1
ATOM 1736 C C . PHE C 2 39 ? 24.002 6.568 -7.5 1 15.97 39 PHE G C 1
ATOM 1737 O O . PHE C 2 39 ? 24.601 7.344 -6.738 1 16.13 39 PHE G O 1
ATOM 1745 N N . GLU C 2 40 ? 23.275 6.986 -8.529 1 15.41 40 GLU G N 1
ATOM 1746 C CA . GLU C 2 40 ? 23.089 8.399 -8.84 1 15.95 40 GLU G CA 1
ATOM 1747 C C . GLU C 2 40 ? 22.302 9.089 -7.741 1 16.16 40 GLU G C 1
ATOM 1748 O O . GLU C 2 40 ? 22.666 10.186 -7.331 1 16.69 40 GLU G O 1
ATOM 1754 N N . TYR C 2 41 ? 21.279 8.412 -7.211 1 16.22 41 TYR G N 1
ATOM 1755 C CA . TYR C 2 41 ? 20.492 8.975 -6.117 1 17.24 41 TYR G CA 1
ATOM 1756 C C . TYR C 2 41 ? 21.312 9.084 -4.798 1 17.68 41 TYR G C 1
ATOM 1757 O O . TYR C 2 41 ? 21.197 10.071 -4.06 1 17.59 41 TYR G O 1
ATOM 1766 N N . GLU C 2 42 ? 22.127 8.073 -4.505 1 17.89 42 GLU G N 1
ATOM 1767 C CA . GLU C 2 42 ? 22.958 8.073 -3.295 1 18.96 42 GLU G CA 1
ATOM 1768 C C . GLU C 2 42 ? 24.102 9.089 -3.376 1 21.93 42 GLU G C 1
ATOM 1769 O O . GLU C 2 42 ? 24.419 9.74 -2.38 1 21.65 42 GLU G O 1
ATOM 1775 N N . THR C 2 43 ? 24.718 9.243 -4.551 1 24.51 43 THR G N 1
ATOM 1776 C CA . THR C 2 43 ? 25.846 10.169 -4.72 1 27.62 43 THR G CA 1
ATOM 1777 C C . THR C 2 43 ? 25.468 11.573 -5.219 1 30.19 43 THR G C 1
ATOM 1778 O O . THR C 2 43 ? 26.344 12.423 -5.354 1 30.97 43 THR G O 1
ATOM 1782 N N . GLN C 2 44 ? 24.186 11.812 -5.466 1 31.44 44 GLN G N 1
ATOM 1783 C CA . GLN C 2 44 ? 23.699 13.105 -5.92 1 33.25 44 GLN G CA 1
ATOM 1784 C C . GLN C 2 44 ? 22.294 13.381 -5.424 1 34.71 44 GLN G C 1
ATOM 1785 O O . GLN C 2 44 ? 21.318 13.067 -6.111 1 35.35 44 GLN G O 1
#

Secondary structure (DSSP, 8-state):
--HHHHHHTS--TT-BGGGSTT--HHHHHHHHHTT--BHHHHHHHHHHTTT-HHHHHHHHHHHH---HHHHHHHHHHHHHHHHHH-/--HHHHHHTS--TT--GGGSTT--HHHHHHHHHTT--SHHHHHHHHHHTTT-HHHHHHHHHHHH---HHHHHHHHHHHHHHHHHH-/-GGGS-HHHHHHHHHHTT-------TTTHHHHHHHHHHHHH-

GO terms:
  GO:0160049 negative regulation of cGAS/STING signaling pathway (P, IDA)
  GO:0000785 chromatin (C, IDA)
  GO:0000793 condensed chromosome (C, IDA)
  GO:0005634 nucleus (C, IDA)
  GO:0005737 cytoplasm (C, IDA)
  GO:0003690 double-stranded DNA binding (F, IDA)
  GO:0045071 negative regulation of viral genome replication (P, IDA)
  GO:0045824 negative regulation of innate immune response (P, IDA)
  GO:0010836 negative regulation of protein ADP-ribosylation (P, IDA)
  GO:0032480 negative regulation of type I interferon production (P, IDA)
  GO:0006325 chromatin organization (P, IDA)
  GO:0006979 response to oxidative stress (P, IDA)
  GO:0007084 mitotic nucle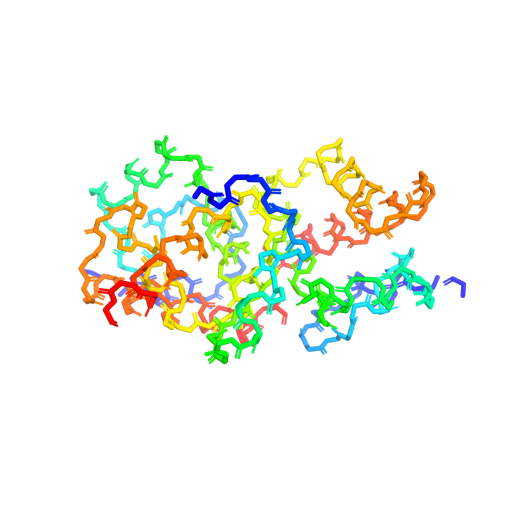ar membrane reassembly (P, IDA)
  GO:0005634 nucleus (C, EXP)
  GO:0005635 nuclear envelope (C, EXP)
  GO:0005694 chromosome (C, EXP)
  GO:0005737 cytoplasm (C, EXP)
  GO:0005515 protein binding (F, IPI)
  GO:0009615 response to virus (P, TAS)
  GO:0005654 nucleoplasm (C, TAS)